Protein AF-A0A517LUB0-F1 (afdb_monomer_lite)

Radius of gyration: 29.89 Å; chains: 1; bounding box: 72×36×111 Å

Secondary structure (DSSP, 8-state):
---------HHHHHHHHHHHHHHHHHHHHHHHHHHHHHHHHHHHHHHHHHHHHHHHHHHHHHHHHHHHHHHHHHHTT-S-HHHHHHHHHHHHHHHHHHHHHHHHHHHS-HHHHHHHHHHHHHHHHHHHHHHHHHHHS---HHHHHHHHHHHHHHHHHSPPPPHHHHHHHHHH-GGGGGTTT--HHHHHHHHHHHHHHHHHHHHHHHHHHHHHHHHHHHH--

InterPro domains:
  IPR041115 SMODS and SLOG-associating 2TM effector domain 5 [NF033631] (31-207)
  IPR041115 SMODS and SLOG-associating 2TM effector domain 5 [PF18160] (25-207)

Sequence (221 aa):
MEDKQPKGNTNVTEAVVSASDDSVEEKYRRLYEKMDKTARSRFIASRRFELQETLSLYTVVLMSCAVIGLTLLDGLEMLAPEAAKASAFLQVFAAIGVLVYSVILSKSDFALHAYRHHECGIAINHLRNSVFKHMVDMPKADKFNNLSDSYNTILERFENHLNLDFEIMLVRSKHYHKFYDVGFCFKSWVCVKAFLVYWHYLFFMLLSVAGLAWIGLAFDG

pLDDT: mean 82.64, std 13.59, range [35.78, 95.81]

Foldseek 3Di:
DDDDDDDDDPVVVVVVVVVVLVVLLVLLVVLLVVLVLLLQLLLLLLVLLVVVLVLLVVLLVLLVVLLVVLVVCLVVVLADPVVSVVSVVVSVVSVVVSVVSVVVSVPPPSVVLSVLSNVLSVQSVVLSVVSVVCSPVGPDPVVSVVSVVSNVVSVVVGDDGDVLSSLVSCVPDPVNCVVDVCDPVSVVVSVVVSCVVCVVSVVSNVVSVVSVVVVVVSNVD

Organism: NCBI:txid1930277

Structure (mmCIF, N/CA/C/O backbone):
data_AF-A0A517LUB0-F1
#
_entry.id   AF-A0A517LUB0-F1
#
loop_
_atom_site.group_PDB
_atom_site.id
_atom_site.type_symbol
_atom_site.label_atom_id
_atom_site.label_alt_id
_atom_site.label_comp_id
_atom_site.label_asym_id
_atom_site.label_entity_id
_atom_site.label_seq_id
_atom_site.pdbx_PDB_ins_code
_atom_site.Cartn_x
_atom_site.Cartn_y
_atom_site.Cartn_z
_atom_site.occupancy
_atom_site.B_iso_or_equiv
_atom_site.auth_seq_id
_atom_site.auth_comp_id
_atom_site.auth_asym_id
_atom_site.auth_atom_id
_atom_site.pdbx_PDB_model_num
ATOM 1 N N . MET A 1 1 ? 42.809 7.637 -73.236 1.00 40.66 1 MET A N 1
ATOM 2 C CA . MET A 1 1 ? 42.141 6.629 -72.391 1.00 40.66 1 MET A CA 1
ATOM 3 C C . MET A 1 1 ? 42.679 6.815 -70.989 1.00 40.66 1 MET A C 1
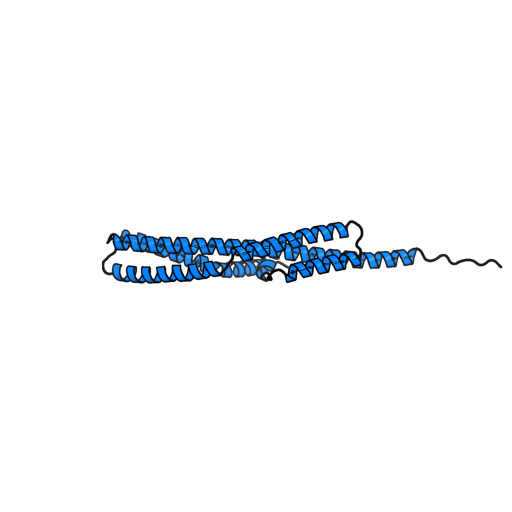ATOM 5 O O . MET A 1 1 ? 43.762 6.333 -70.704 1.00 40.66 1 MET A O 1
ATOM 9 N N . GLU A 1 2 ? 41.990 7.596 -70.166 1.00 36.75 2 GLU A N 1
ATOM 10 C CA . GLU A 1 2 ? 42.315 7.725 -68.746 1.00 36.75 2 GLU A CA 1
ATOM 11 C C . GLU A 1 2 ? 40.982 7.906 -68.018 1.00 36.75 2 GLU A C 1
ATOM 13 O O . GLU A 1 2 ? 40.309 8.927 -68.152 1.00 36.75 2 GLU A O 1
ATOM 18 N N . ASP A 1 3 ? 40.545 6.816 -67.396 1.00 35.78 3 ASP A N 1
ATOM 19 C CA . ASP A 1 3 ? 39.269 6.666 -66.710 1.00 35.78 3 ASP A CA 1
ATOM 20 C C . ASP A 1 3 ? 39.413 7.200 -65.277 1.00 35.78 3 ASP A C 1
ATOM 22 O O . ASP A 1 3 ? 40.216 6.694 -64.487 1.00 35.78 3 ASP A O 1
ATOM 26 N N . LYS A 1 4 ? 38.686 8.273 -64.945 1.00 41.03 4 LYS A N 1
ATOM 27 C CA . LYS A 1 4 ? 38.646 8.843 -63.592 1.00 41.03 4 LYS A CA 1
ATOM 28 C C . LYS A 1 4 ? 37.519 8.179 -62.804 1.00 41.03 4 LYS A C 1
ATOM 30 O O . LYS A 1 4 ? 36.354 8.533 -62.951 1.00 41.03 4 LYS A O 1
ATOM 35 N N . GLN A 1 5 ? 37.905 7.272 -61.910 1.00 37.25 5 GLN A N 1
ATOM 36 C CA . GLN A 1 5 ? 37.051 6.690 -60.872 1.00 37.25 5 GLN A CA 1
ATOM 37 C C . GLN A 1 5 ? 36.351 7.771 -60.014 1.00 37.25 5 GLN A C 1
ATOM 39 O O . GLN A 1 5 ? 37.007 8.728 -59.581 1.00 37.25 5 GLN A O 1
ATOM 44 N N . PRO A 1 6 ? 35.048 7.625 -59.702 1.00 38.44 6 PRO A N 1
ATOM 45 C CA . PRO A 1 6 ? 34.324 8.577 -58.870 1.00 38.44 6 PRO A CA 1
ATOM 46 C C . PRO A 1 6 ? 34.596 8.346 -57.374 1.00 38.44 6 PRO A C 1
ATOM 48 O O . PRO A 1 6 ? 34.354 7.274 -56.823 1.00 38.44 6 PRO A O 1
ATOM 51 N N . LYS A 1 7 ? 35.062 9.401 -56.695 1.00 47.81 7 LYS A N 1
ATOM 52 C CA . LYS A 1 7 ? 35.080 9.509 -55.231 1.00 47.81 7 LYS A CA 1
ATOM 53 C C . LYS A 1 7 ? 33.647 9.674 -54.722 1.00 47.81 7 LYS A C 1
ATOM 55 O O . LYS A 1 7 ? 33.052 10.727 -54.931 1.00 47.81 7 LYS A O 1
ATOM 60 N N . GLY A 1 8 ? 33.122 8.691 -54.000 1.00 51.47 8 GLY A N 1
ATOM 61 C CA . GLY A 1 8 ? 31.891 8.882 -53.236 1.00 51.47 8 GLY A CA 1
ATOM 62 C C . GLY A 1 8 ? 31.328 7.591 -52.669 1.00 51.47 8 GLY A C 1
ATOM 63 O O . GLY A 1 8 ? 30.587 6.914 -53.366 1.00 51.47 8 GLY A O 1
ATOM 64 N N . ASN A 1 9 ? 31.645 7.270 -51.406 1.00 50.00 9 ASN A N 1
ATOM 65 C CA . ASN A 1 9 ? 30.755 6.420 -50.598 1.00 50.00 9 ASN A CA 1
ATOM 66 C C . ASN A 1 9 ? 30.952 6.476 -49.066 1.00 50.00 9 ASN A C 1
ATOM 68 O O . ASN A 1 9 ? 30.206 5.837 -48.329 1.00 50.00 9 ASN A O 1
ATOM 72 N N . THR A 1 10 ? 31.923 7.225 -48.537 1.00 50.28 10 THR A N 1
ATOM 73 C CA . THR A 1 10 ? 32.187 7.211 -47.085 1.00 50.28 10 THR A CA 1
ATOM 74 C C . THR A 1 10 ? 31.113 7.963 -46.283 1.00 50.28 10 THR A C 1
ATOM 76 O O . THR A 1 10 ? 30.610 7.445 -45.295 1.00 50.28 10 THR A O 1
ATOM 79 N N . ASN A 1 11 ? 30.642 9.115 -46.778 1.00 49.97 11 ASN A N 1
ATOM 80 C CA . ASN A 1 11 ? 29.709 9.981 -46.035 1.00 49.97 11 ASN A CA 1
ATOM 81 C C . ASN A 1 11 ? 28.255 9.469 -45.989 1.00 49.97 11 ASN A C 1
ATOM 83 O O . ASN A 1 11 ? 27.514 9.804 -45.072 1.00 49.97 11 ASN A O 1
ATOM 87 N N . VAL A 1 12 ? 27.822 8.673 -46.973 1.00 51.94 12 VAL A N 1
ATOM 88 C CA . VAL A 1 12 ? 26.450 8.123 -47.010 1.00 51.94 12 VAL A CA 1
ATOM 89 C C . VAL A 1 12 ? 26.341 6.895 -46.107 1.00 51.94 12 VAL A C 1
ATOM 91 O O . VAL A 1 12 ? 25.333 6.709 -45.432 1.00 51.94 12 VAL A O 1
ATOM 94 N N . THR A 1 13 ? 27.406 6.095 -46.034 1.00 51.56 13 THR A N 1
ATOM 95 C CA . THR A 1 13 ? 27.459 4.908 -45.176 1.00 51.56 13 THR A CA 1
ATOM 96 C C . THR A 1 13 ? 27.491 5.298 -43.694 1.00 51.56 13 THR A C 1
ATOM 98 O O . THR A 1 13 ? 26.758 4.713 -42.904 1.00 51.56 13 THR A O 1
ATOM 101 N N . GLU A 1 14 ? 28.238 6.339 -43.312 1.00 48.28 14 GLU A N 1
ATOM 102 C CA . GLU A 1 14 ? 28.265 6.841 -41.926 1.00 48.28 14 GLU A CA 1
ATOM 103 C C . GLU A 1 14 ? 26.929 7.459 -41.479 1.00 48.28 14 GLU A C 1
ATOM 105 O O . GLU A 1 14 ? 26.487 7.210 -40.360 1.00 48.28 14 GLU A O 1
ATOM 110 N N . ALA A 1 15 ? 26.234 8.190 -42.359 1.00 51.12 15 ALA A N 1
ATOM 111 C CA . ALA A 1 15 ? 24.935 8.793 -42.044 1.00 51.12 15 ALA A CA 1
ATOM 112 C C . ALA A 1 15 ? 23.795 7.760 -41.919 1.00 51.12 15 ALA A C 1
ATOM 114 O O . ALA A 1 15 ? 22.886 7.928 -41.107 1.00 51.12 15 ALA A O 1
ATOM 115 N N . VAL A 1 16 ? 23.832 6.675 -42.702 1.00 51.50 16 VAL A N 1
ATOM 116 C CA . VAL A 1 16 ? 22.851 5.578 -42.601 1.00 51.50 16 VAL A CA 1
ATOM 117 C C . VAL A 1 16 ? 23.130 4.700 -41.377 1.00 51.50 16 VAL A C 1
ATOM 119 O O . VAL A 1 16 ? 22.189 4.255 -40.719 1.00 51.50 16 VAL A O 1
ATOM 122 N N . VAL A 1 17 ? 24.406 4.492 -41.032 1.00 51.97 17 VAL A N 1
ATOM 123 C CA . VAL A 1 17 ? 24.797 3.777 -39.811 1.00 51.97 17 VAL A CA 1
ATOM 124 C C . VAL A 1 17 ? 24.382 4.571 -38.569 1.00 51.97 17 VAL A C 1
ATOM 126 O O . VAL A 1 17 ? 23.703 3.991 -37.724 1.00 51.97 17 VAL A O 1
ATOM 129 N N . SER A 1 18 ? 24.647 5.884 -38.497 1.00 52.12 18 SER A N 1
ATOM 130 C CA . SER A 1 18 ? 24.243 6.708 -37.342 1.00 52.12 18 SER A CA 1
ATOM 131 C C . SER A 1 18 ? 22.719 6.780 -37.176 1.00 52.12 18 SER A C 1
ATOM 133 O O . SER A 1 18 ? 22.220 6.604 -36.072 1.00 52.12 18 SER A O 1
ATOM 135 N N . ALA A 1 19 ? 21.955 6.923 -38.268 1.00 53.44 19 ALA A N 1
ATOM 136 C CA . ALA A 1 19 ? 20.490 6.957 -38.207 1.00 53.44 19 ALA A CA 1
ATOM 137 C C . ALA A 1 19 ? 19.862 5.613 -37.778 1.00 53.44 19 ALA A C 1
ATOM 139 O O . ALA A 1 19 ? 18.770 5.582 -37.199 1.00 53.44 19 ALA A O 1
ATOM 140 N N . SER A 1 20 ? 20.531 4.490 -38.066 1.00 54.34 20 SER A N 1
ATOM 141 C CA . SER A 1 20 ? 20.105 3.165 -37.600 1.00 54.34 20 SER A CA 1
ATOM 142 C C . SER A 1 20 ? 20.460 2.922 -36.129 1.00 54.34 20 SER A C 1
ATOM 144 O O . SER A 1 20 ? 19.639 2.355 -35.406 1.00 54.34 20 SER A O 1
ATOM 146 N N . ASP A 1 21 ? 21.617 3.413 -35.673 1.00 55.62 21 ASP A N 1
ATOM 147 C CA . ASP A 1 21 ? 22.080 3.298 -34.284 1.00 55.62 21 ASP A CA 1
ATOM 148 C C . ASP A 1 21 ? 21.233 4.174 -33.344 1.00 55.62 21 ASP A C 1
ATOM 150 O O . ASP A 1 21 ? 20.749 3.685 -32.321 1.00 55.62 21 ASP A O 1
ATOM 154 N N . ASP A 1 22 ? 20.893 5.400 -33.767 1.00 62.03 22 ASP A N 1
ATOM 155 C CA . ASP A 1 22 ? 19.995 6.321 -33.047 1.00 62.03 22 ASP A CA 1
ATOM 156 C C . ASP A 1 22 ? 18.599 5.706 -32.802 1.00 62.03 22 ASP A C 1
ATOM 158 O O . ASP A 1 22 ? 17.957 5.930 -31.770 1.00 62.03 22 ASP A O 1
ATOM 162 N N . SER A 1 23 ? 18.114 4.886 -33.742 1.00 79.94 23 SER A N 1
ATOM 163 C CA . SER A 1 23 ? 16.826 4.185 -33.636 1.00 79.94 23 SER A CA 1
ATOM 164 C C . SER A 1 23 ? 16.876 3.016 -32.651 1.00 79.94 23 SER A C 1
ATOM 166 O O . SER A 1 23 ? 15.907 2.764 -31.924 1.00 79.94 23 SER A O 1
ATOM 168 N N . VAL A 1 24 ? 17.990 2.281 -32.610 1.00 81.44 24 VAL A N 1
ATOM 169 C CA . VAL A 1 24 ? 18.158 1.155 -31.683 1.00 81.44 24 VAL A CA 1
ATOM 170 C C . VAL A 1 24 ? 18.411 1.676 -30.270 1.00 81.44 24 VAL A C 1
ATOM 172 O O . VAL A 1 24 ? 17.756 1.211 -29.336 1.00 81.44 24 VAL A O 1
ATOM 175 N N . GLU A 1 25 ? 19.264 2.683 -30.100 1.00 84.44 25 GLU A N 1
ATOM 176 C CA . GLU A 1 25 ? 19.508 3.320 -28.804 1.00 84.44 25 GLU A CA 1
ATOM 177 C C . GLU A 1 25 ? 18.216 3.902 -28.205 1.00 84.44 25 GLU A C 1
ATOM 179 O O . GLU A 1 25 ? 17.911 3.666 -27.033 1.00 84.44 25 GLU A O 1
ATOM 184 N N . GLU A 1 26 ? 17.381 4.563 -29.015 1.00 87.50 26 GLU A N 1
ATOM 185 C CA . GLU A 1 26 ? 16.076 5.064 -28.568 1.00 87.50 26 GLU A CA 1
ATOM 186 C C . GLU A 1 26 ? 15.139 3.937 -28.102 1.00 87.50 26 GLU A C 1
ATOM 188 O O . GLU A 1 26 ? 14.418 4.081 -27.106 1.00 87.50 26 GLU A O 1
ATOM 193 N N . LYS A 1 27 ? 15.154 2.778 -28.772 1.00 88.19 27 LYS A N 1
ATOM 194 C CA . LYS A 1 27 ? 14.386 1.602 -28.326 1.00 88.19 27 LYS A CA 1
ATOM 195 C C . LYS A 1 27 ? 14.878 1.102 -26.968 1.00 88.19 27 LYS A C 1
ATOM 197 O O . LYS A 1 27 ? 14.049 0.845 -26.089 1.00 88.19 27 LYS A O 1
ATOM 202 N N . TYR A 1 28 ? 16.194 1.012 -26.771 1.00 89.44 28 TYR A N 1
ATOM 203 C CA . TYR A 1 28 ? 16.799 0.649 -25.485 1.00 89.44 28 TYR A CA 1
ATOM 204 C C . TYR A 1 28 ? 16.437 1.647 -24.383 1.00 89.44 28 TYR A C 1
ATOM 206 O O . TYR A 1 28 ? 16.014 1.228 -23.304 1.00 89.44 28 TYR A O 1
ATOM 214 N N . ARG A 1 29 ? 16.514 2.953 -24.664 1.00 89.88 29 ARG A N 1
ATOM 215 C CA . ARG A 1 29 ? 16.128 4.019 -23.729 1.00 89.88 29 ARG A CA 1
ATOM 216 C C . ARG A 1 29 ? 14.666 3.894 -23.306 1.00 89.88 29 ARG A C 1
ATOM 218 O O . ARG A 1 29 ? 14.373 3.865 -22.112 1.00 89.88 29 ARG A O 1
ATOM 225 N N . ARG A 1 30 ? 13.746 3.723 -24.262 1.00 90.19 30 ARG A N 1
ATOM 226 C CA . ARG A 1 30 ? 12.315 3.519 -23.967 1.00 90.19 30 ARG A CA 1
ATOM 227 C C . ARG A 1 30 ? 12.062 2.263 -23.141 1.00 90.19 30 ARG A C 1
ATOM 229 O O . ARG A 1 30 ? 11.218 2.290 -22.246 1.00 90.19 30 ARG A O 1
ATOM 236 N N . LEU A 1 31 ? 12.750 1.163 -23.444 1.00 91.25 31 LEU A N 1
ATOM 237 C CA . LEU A 1 31 ? 12.629 -0.075 -22.675 1.00 91.25 31 LEU A CA 1
ATOM 238 C C . LEU A 1 31 ? 13.137 0.131 -21.243 1.00 91.25 31 LEU A C 1
ATOM 240 O O . LEU A 1 31 ? 12.420 -0.179 -20.295 1.00 91.25 31 LEU A O 1
ATOM 244 N N . TYR A 1 32 ? 14.314 0.734 -21.085 1.00 92.81 32 TYR A N 1
ATOM 245 C CA . TYR A 1 32 ? 14.891 1.061 -19.784 1.00 92.81 32 TYR A CA 1
ATOM 246 C C . TYR A 1 32 ? 13.958 1.945 -18.942 1.00 92.81 32 TYR A C 1
ATOM 248 O O . TYR A 1 32 ? 13.702 1.635 -17.777 1.00 92.81 32 TYR A O 1
ATOM 256 N N . GLU A 1 33 ? 13.390 3.003 -19.527 1.00 91.31 33 GLU A N 1
ATOM 257 C CA . GLU A 1 33 ? 12.437 3.881 -18.840 1.00 91.31 33 GLU A CA 1
ATOM 258 C C . GLU A 1 33 ? 11.155 3.151 -18.434 1.00 91.31 33 GLU A C 1
ATOM 260 O O . GLU A 1 33 ? 10.679 3.317 -17.309 1.00 91.31 33 GLU A O 1
ATOM 265 N N . LYS A 1 34 ? 10.587 2.323 -19.321 1.00 91.25 34 LYS A N 1
ATOM 266 C CA . LYS A 1 34 ? 9.411 1.501 -18.992 1.00 91.25 34 LYS A CA 1
ATOM 267 C C . LYS A 1 34 ? 9.708 0.580 -17.812 1.00 91.25 34 LYS A C 1
ATOM 269 O O . LYS A 1 34 ? 8.912 0.511 -16.881 1.00 91.25 34 LYS A O 1
ATOM 274 N N . MET A 1 35 ? 10.862 -0.080 -17.826 1.00 93.62 35 MET A N 1
ATOM 275 C CA . MET A 1 35 ? 11.279 -0.987 -16.760 1.00 93.62 35 MET A CA 1
ATOM 276 C C . MET A 1 35 ? 11.513 -0.262 -15.433 1.00 93.62 35 MET A C 1
ATOM 278 O O . MET A 1 35 ? 11.058 -0.750 -14.401 1.00 93.62 35 MET A O 1
ATOM 282 N N . ASP A 1 36 ? 12.159 0.909 -15.438 1.00 92.88 36 ASP A N 1
ATOM 283 C CA . ASP A 1 36 ? 12.340 1.724 -14.227 1.00 92.88 36 ASP A CA 1
ATOM 284 C C . ASP A 1 36 ? 10.985 2.161 -13.645 1.00 92.88 36 ASP A C 1
ATOM 286 O O . ASP A 1 36 ? 10.744 1.996 -12.444 1.00 92.88 36 ASP A O 1
ATOM 290 N N . LYS A 1 37 ? 10.060 2.634 -14.494 1.00 91.81 37 LY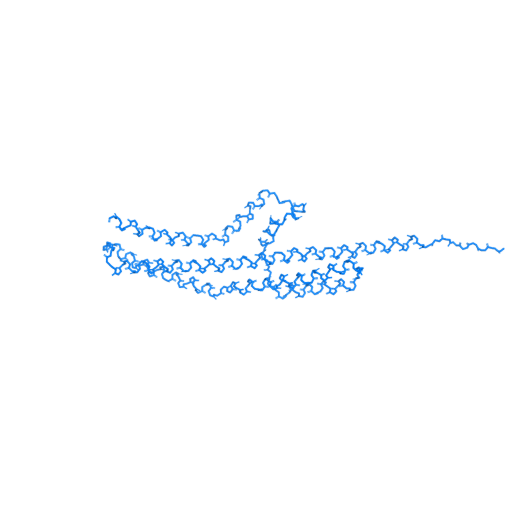S A N 1
ATOM 291 C CA . LYS A 1 37 ? 8.711 3.032 -14.062 1.00 91.81 37 LYS A CA 1
ATOM 292 C C . LYS A 1 37 ? 7.935 1.856 -13.465 1.00 91.81 37 LYS A C 1
ATOM 294 O O . LYS A 1 37 ? 7.353 1.991 -12.383 1.00 91.81 37 LYS A O 1
ATOM 299 N N . THR A 1 38 ? 7.944 0.704 -14.131 1.00 93.00 38 THR A N 1
ATOM 300 C CA . THR A 1 38 ? 7.245 -0.492 -13.648 1.00 93.00 38 THR A CA 1
ATOM 301 C C . THR A 1 38 ? 7.864 -1.000 -12.349 1.00 93.00 38 THR A C 1
ATOM 303 O O . THR A 1 38 ? 7.135 -1.195 -11.379 1.00 93.00 38 THR A O 1
ATOM 306 N N . ALA A 1 39 ? 9.193 -1.137 -12.268 1.00 93.94 39 ALA A N 1
ATOM 307 C CA . ALA A 1 39 ? 9.871 -1.613 -11.060 1.00 93.94 39 ALA A CA 1
ATOM 308 C C . ALA A 1 39 ? 9.545 -0.736 -9.841 1.00 93.94 39 ALA A C 1
ATOM 310 O O . ALA A 1 39 ? 9.140 -1.244 -8.795 1.00 93.94 39 ALA A O 1
ATOM 311 N N . ARG A 1 40 ? 9.631 0.594 -9.983 1.00 93.69 40 ARG A N 1
ATOM 312 C CA . ARG A 1 40 ? 9.281 1.532 -8.901 1.00 93.69 40 ARG A CA 1
ATOM 313 C C . ARG A 1 40 ? 7.823 1.413 -8.469 1.00 93.69 40 ARG A C 1
ATOM 315 O O . ARG A 1 40 ? 7.545 1.431 -7.271 1.00 93.69 40 ARG A O 1
ATOM 322 N N . SER A 1 41 ? 6.905 1.281 -9.424 1.00 93.75 41 SER A N 1
ATOM 323 C CA . SER A 1 41 ? 5.471 1.138 -9.135 1.00 93.75 41 SER A CA 1
ATOM 324 C C . SER A 1 41 ? 5.182 -0.169 -8.389 1.00 93.75 41 SER A C 1
ATOM 326 O O . SER A 1 41 ? 4.409 -0.178 -7.434 1.00 93.75 41 SER A O 1
ATOM 328 N N . ARG A 1 42 ? 5.879 -1.257 -8.738 1.00 93.44 42 ARG A N 1
ATOM 329 C CA . ARG A 1 42 ? 5.787 -2.555 -8.050 1.00 93.44 42 ARG A CA 1
ATOM 330 C C . ARG A 1 42 ? 6.317 -2.508 -6.616 1.00 93.44 42 ARG A C 1
ATOM 332 O O . ARG A 1 42 ? 5.667 -3.035 -5.719 1.00 93.44 42 ARG A O 1
ATOM 339 N N . PHE A 1 43 ? 7.422 -1.805 -6.360 1.00 94.88 43 PHE A N 1
ATOM 340 C CA . PHE A 1 43 ? 7.893 -1.594 -4.984 1.00 94.88 43 PHE A CA 1
ATOM 341 C C . PHE A 1 43 ? 6.910 -0.771 -4.142 1.00 94.88 43 PHE A C 1
ATOM 343 O O . PHE A 1 43 ? 6.764 -1.012 -2.945 1.00 94.88 43 PHE A O 1
ATOM 350 N N . ILE A 1 44 ? 6.212 0.194 -4.747 1.00 93.38 44 ILE A N 1
ATOM 351 C CA . ILE A 1 44 ? 5.160 0.949 -4.055 1.00 93.38 44 ILE A CA 1
ATOM 352 C C . ILE A 1 44 ? 3.964 0.048 -3.739 1.00 93.38 44 ILE A C 1
ATOM 354 O O . ILE A 1 44 ? 3.467 0.108 -2.615 1.00 93.38 44 ILE A O 1
ATOM 358 N N . ALA A 1 45 ? 3.562 -0.817 -4.674 1.00 93.44 45 ALA A N 1
ATOM 359 C CA . ALA A 1 45 ? 2.516 -1.809 -4.443 1.00 93.44 45 ALA A CA 1
ATOM 360 C C . ALA A 1 45 ? 2.874 -2.770 -3.292 1.00 93.44 45 ALA A C 1
ATOM 362 O O . ALA A 1 45 ? 2.041 -2.982 -2.415 1.00 93.44 45 ALA A O 1
ATOM 363 N N . SER A 1 46 ? 4.120 -3.272 -3.234 1.00 94.94 46 SER A N 1
ATOM 364 C CA . SER A 1 46 ? 4.617 -4.106 -2.118 1.00 94.94 46 SER A CA 1
ATOM 365 C C . SER A 1 46 ? 4.407 -3.422 -0.771 1.00 94.94 46 SER A C 1
ATOM 367 O O . SER A 1 46 ? 3.724 -3.945 0.104 1.00 94.94 46 SER A O 1
ATOM 369 N N . ARG A 1 47 ? 4.899 -2.183 -0.647 1.00 93.50 47 ARG A N 1
ATOM 370 C CA . ARG A 1 47 ? 4.780 -1.394 0.588 1.00 93.50 47 ARG A CA 1
ATOM 371 C C . ARG A 1 47 ? 3.329 -1.089 0.955 1.00 93.50 47 ARG A C 1
ATOM 373 O O . ARG A 1 47 ? 3.016 -0.962 2.135 1.00 93.50 47 ARG A O 1
ATOM 380 N N . ARG A 1 48 ? 2.441 -0.928 -0.035 1.00 93.00 48 ARG A N 1
ATOM 381 C CA . ARG A 1 48 ? 1.001 -0.752 0.205 1.00 93.00 48 ARG A CA 1
ATOM 382 C C . ARG A 1 48 ? 0.398 -2.013 0.819 1.00 93.00 48 ARG A C 1
ATOM 384 O O . ARG A 1 48 ? -0.339 -1.886 1.789 1.00 93.00 48 ARG A O 1
ATOM 391 N N . PHE A 1 49 ? 0.702 -3.193 0.282 1.00 91.75 49 PHE A N 1
ATOM 392 C CA . PHE A 1 49 ? 0.190 -4.453 0.823 1.00 91.75 49 PHE A CA 1
ATOM 393 C C . PHE A 1 49 ? 0.747 -4.761 2.221 1.00 91.75 49 PHE A C 1
ATOM 395 O O . PHE A 1 49 ? -0.039 -5.096 3.100 1.00 91.75 49 PHE A O 1
ATOM 402 N N . GLU A 1 50 ? 2.039 -4.523 2.471 1.00 92.50 50 GLU A N 1
ATOM 403 C CA . GLU A 1 50 ? 2.640 -4.628 3.819 1.00 92.50 50 GLU A CA 1
ATOM 404 C C . GLU A 1 50 ? 1.934 -3.712 4.834 1.00 92.50 50 GLU A C 1
ATOM 406 O O . GLU A 1 50 ? 1.645 -4.098 5.970 1.00 92.50 50 GLU A O 1
ATOM 411 N N . LEU A 1 51 ? 1.623 -2.477 4.421 1.00 91.25 51 LEU A N 1
ATOM 412 C CA . LEU A 1 51 ? 0.912 -1.530 5.274 1.00 91.25 51 LEU A CA 1
ATOM 413 C C . LEU A 1 51 ? -0.540 -1.963 5.509 1.00 91.25 51 LEU A C 1
ATOM 415 O O . LEU A 1 51 ? -1.029 -1.846 6.629 1.00 91.25 51 LEU A O 1
ATOM 419 N N . GLN A 1 52 ? -1.228 -2.465 4.480 1.00 90.88 52 GLN A N 1
ATOM 420 C CA . GLN A 1 52 ? -2.586 -2.999 4.613 1.00 90.88 52 GLN A CA 1
ATOM 421 C C . GLN A 1 52 ? -2.623 -4.189 5.573 1.00 90.88 52 GLN A C 1
ATOM 423 O O . GLN A 1 52 ? -3.500 -4.231 6.432 1.00 90.88 52 GLN A O 1
ATOM 428 N N . GLU A 1 53 ? -1.654 -5.098 5.490 1.00 90.75 53 GLU A N 1
ATOM 429 C CA . GLU A 1 53 ? -1.506 -6.217 6.422 1.00 90.75 53 GLU A CA 1
ATOM 430 C C . GLU A 1 53 ? -1.331 -5.726 7.863 1.00 90.75 53 GLU A C 1
ATOM 432 O O . GLU A 1 53 ? -2.117 -6.070 8.747 1.00 90.75 53 GLU A O 1
ATOM 437 N N . THR A 1 54 ? -0.352 -4.844 8.076 1.00 90.69 54 THR A N 1
ATOM 438 C CA . THR A 1 54 ? -0.021 -4.299 9.398 1.00 90.69 54 THR A CA 1
ATOM 439 C C . THR A 1 54 ? -1.212 -3.557 10.019 1.00 90.69 54 THR A C 1
ATOM 441 O O . THR A 1 54 ? -1.553 -3.782 11.180 1.00 90.69 54 THR A O 1
ATOM 444 N N . LEU A 1 55 ? -1.890 -2.693 9.252 1.00 89.81 55 LEU A N 1
ATOM 445 C CA . LEU A 1 55 ? -3.057 -1.939 9.731 1.00 89.81 55 LEU A CA 1
ATOM 446 C C . LEU A 1 55 ? -4.252 -2.846 10.031 1.00 89.81 55 LEU A C 1
ATOM 448 O O . LEU A 1 55 ? -4.954 -2.625 11.020 1.00 89.81 55 LEU A O 1
ATOM 452 N N . SER A 1 56 ? -4.477 -3.872 9.209 1.00 89.31 56 SER A N 1
ATOM 453 C CA . SER A 1 56 ? -5.539 -4.852 9.450 1.00 89.31 56 SER A CA 1
ATOM 454 C C . SER A 1 56 ? -5.291 -5.615 10.748 1.00 89.31 56 SER A C 1
ATOM 456 O O . SER A 1 56 ? -6.207 -5.757 11.559 1.00 89.31 56 SER A O 1
ATOM 458 N N . LEU A 1 57 ? -4.047 -6.048 10.979 1.00 90.25 57 LEU A N 1
ATOM 459 C CA . LEU A 1 57 ? -3.659 -6.744 12.202 1.00 90.25 57 LEU A CA 1
ATOM 460 C C . LEU A 1 57 ? -3.862 -5.856 13.434 1.00 90.25 57 LEU A C 1
ATOM 462 O O . LEU A 1 57 ? -4.508 -6.280 14.390 1.00 90.25 57 LEU A O 1
ATOM 466 N N . TYR A 1 58 ? -3.385 -4.608 13.398 1.00 90.56 58 TYR A 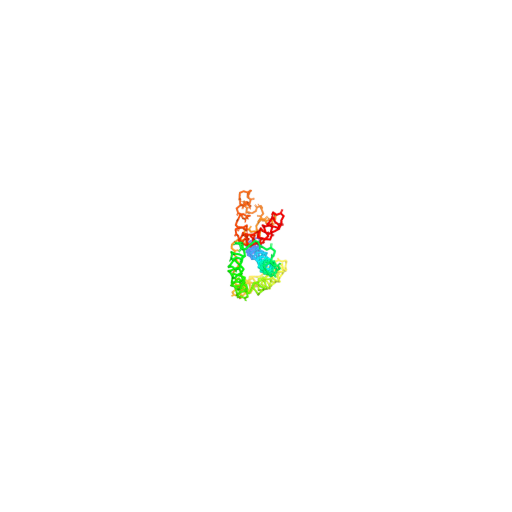N 1
ATOM 467 C CA . TYR A 1 58 ? -3.604 -3.671 14.503 1.00 90.56 58 TYR A CA 1
ATOM 468 C C . TYR A 1 58 ? -5.087 -3.408 14.765 1.00 90.56 58 TYR A C 1
ATOM 470 O O . TYR A 1 58 ? -5.495 -3.344 15.923 1.00 90.56 58 TYR A O 1
ATOM 478 N N . THR A 1 59 ? -5.904 -3.316 13.714 1.00 89.62 59 THR A N 1
ATOM 479 C CA . THR A 1 59 ? -7.356 -3.142 13.851 1.00 89.62 59 THR A CA 1
ATOM 480 C C . THR A 1 59 ? -7.983 -4.322 14.597 1.00 89.62 59 THR A C 1
ATOM 482 O O . THR A 1 59 ? -8.736 -4.109 15.546 1.00 89.62 59 THR A O 1
ATOM 485 N N . VAL A 1 60 ? -7.638 -5.563 14.231 1.00 90.38 60 VAL A N 1
ATOM 486 C CA . VAL A 1 60 ? -8.128 -6.773 14.923 1.00 90.38 60 VAL A CA 1
ATOM 487 C C . VAL A 1 60 ? -7.683 -6.803 16.377 1.00 90.38 60 VAL A C 1
ATOM 489 O O . VAL A 1 60 ? -8.498 -7.081 17.257 1.00 90.38 60 VAL A O 1
ATOM 492 N N . VAL A 1 61 ? -6.409 -6.506 16.640 1.00 91.44 61 VAL A N 1
ATOM 493 C CA . VAL A 1 61 ? -5.851 -6.509 17.997 1.00 91.44 61 VAL A CA 1
ATOM 494 C C . VAL A 1 61 ? -6.567 -5.482 18.872 1.00 91.44 61 VAL A C 1
ATOM 496 O O . VAL A 1 61 ? -7.041 -5.836 19.948 1.00 91.44 61 VAL A O 1
ATOM 499 N N . LEU A 1 62 ? -6.721 -4.239 18.406 1.00 89.31 62 LEU A N 1
ATOM 500 C CA . LEU A 1 62 ? -7.398 -3.185 19.168 1.00 89.31 62 LEU A CA 1
ATOM 501 C C . LEU A 1 62 ? -8.877 -3.493 19.405 1.00 89.31 62 LEU A C 1
ATOM 503 O O . LEU A 1 62 ? -9.357 -3.337 20.526 1.00 89.31 62 LEU A O 1
ATOM 507 N N . MET A 1 63 ? -9.587 -3.983 18.386 1.00 88.88 63 MET A N 1
ATOM 508 C CA . MET A 1 63 ? -10.980 -4.408 18.541 1.00 88.88 63 MET A CA 1
ATOM 509 C C . MET A 1 63 ? -11.109 -5.562 19.542 1.00 88.88 63 MET A C 1
ATOM 511 O O . MET A 1 63 ? -12.008 -5.547 20.379 1.00 88.88 63 MET A O 1
ATOM 515 N N . SER A 1 64 ? -10.190 -6.531 19.511 1.00 91.19 64 SER A N 1
ATOM 516 C CA . SER A 1 64 ? -10.168 -7.643 20.470 1.00 91.19 64 SER A CA 1
ATOM 517 C C . SER A 1 64 ? -9.915 -7.147 21.892 1.00 91.19 64 SER A C 1
ATOM 519 O O . SER A 1 64 ? -10.635 -7.532 22.810 1.00 91.19 64 SER A O 1
ATOM 521 N N . CYS A 1 65 ? -8.951 -6.241 22.077 1.00 89.69 65 CYS A N 1
ATOM 522 C CA . CYS A 1 65 ? -8.696 -5.601 23.367 1.00 89.69 65 CYS A CA 1
ATOM 523 C C . CYS A 1 65 ? -9.924 -4.833 23.877 1.00 89.69 65 CYS A C 1
ATOM 525 O O . CYS A 1 65 ? -10.236 -4.923 25.061 1.00 89.69 65 CYS A O 1
ATOM 527 N N . ALA A 1 66 ? -10.641 -4.121 23.001 1.00 87.00 66 ALA A N 1
ATOM 528 C CA . ALA A 1 66 ? -11.858 -3.401 23.370 1.00 87.00 66 ALA A CA 1
ATOM 529 C C . ALA A 1 66 ? -12.973 -4.348 23.841 1.00 87.00 66 ALA A C 1
ATOM 531 O O . ALA A 1 66 ? -13.592 -4.100 24.876 1.00 87.00 66 ALA A O 1
ATOM 532 N N . VAL A 1 67 ? -13.190 -5.460 23.131 1.00 88.44 67 VAL A N 1
ATOM 533 C CA . VAL A 1 67 ? -14.169 -6.486 23.529 1.00 88.44 67 VAL A CA 1
ATOM 534 C C . VAL A 1 67 ? -13.777 -7.139 24.854 1.00 88.44 67 VAL A C 1
ATOM 536 O O . VAL A 1 67 ? -14.620 -7.255 25.739 1.00 88.44 67 VAL A O 1
ATOM 539 N N . ILE A 1 68 ? -12.507 -7.515 25.033 1.00 89.31 68 ILE A N 1
ATOM 540 C CA . ILE A 1 68 ? -12.025 -8.109 26.289 1.00 89.31 68 ILE A CA 1
ATOM 541 C C . ILE A 1 68 ? -12.183 -7.117 27.450 1.00 89.31 68 ILE A C 1
ATOM 543 O O . ILE A 1 68 ? -12.698 -7.483 28.504 1.00 89.31 68 ILE A O 1
ATOM 547 N N . GLY A 1 69 ? -11.813 -5.849 27.252 1.00 84.75 69 GLY A N 1
ATOM 548 C CA . GLY A 1 69 ? -12.002 -4.798 28.253 1.00 84.75 69 GLY A CA 1
ATOM 549 C C . GLY A 1 69 ? -13.466 -4.657 28.676 1.00 84.75 69 GLY A C 1
ATOM 550 O O . GLY A 1 69 ? -13.755 -4.633 29.870 1.00 84.75 69 GLY A O 1
ATOM 551 N N . LEU A 1 70 ? -14.394 -4.662 27.712 1.00 82.19 70 LEU A N 1
ATOM 552 C CA . LEU A 1 70 ? -15.833 -4.662 27.987 1.00 82.19 70 LEU A CA 1
ATOM 553 C C . LEU A 1 70 ? -16.275 -5.887 28.800 1.00 82.19 70 LEU A C 1
ATOM 555 O O . LEU A 1 70 ? -16.986 -5.724 29.788 1.00 82.19 70 LEU A O 1
ATOM 559 N N . THR A 1 71 ? -15.837 -7.094 28.420 1.00 85.88 71 THR A N 1
ATOM 560 C CA . THR A 1 71 ? -16.206 -8.331 29.138 1.00 85.88 71 THR A CA 1
ATOM 561 C C . THR A 1 71 ? -15.709 -8.338 30.584 1.00 85.88 71 THR A C 1
ATOM 563 O O . THR A 1 71 ? -16.408 -8.816 31.475 1.00 85.88 71 THR A O 1
ATOM 566 N N . LEU A 1 72 ? -14.520 -7.781 30.840 1.00 85.56 72 LEU A N 1
ATOM 567 C CA . LEU A 1 72 ? -13.952 -7.708 32.186 1.00 85.56 72 LEU A CA 1
ATOM 568 C C . LEU A 1 72 ? -14.720 -6.732 33.077 1.00 85.56 72 LEU A C 1
ATOM 570 O O . LEU A 1 72 ? -14.955 -7.034 34.242 1.00 85.56 72 LEU A O 1
ATOM 574 N N . LEU A 1 73 ? -15.128 -5.584 32.541 1.00 80.19 73 LEU A N 1
ATOM 575 C CA . LEU A 1 73 ? -15.872 -4.582 33.308 1.00 80.19 73 LEU A CA 1
ATOM 576 C C . LEU A 1 73 ? -17.281 -5.039 33.665 1.00 80.19 73 LEU A C 1
ATOM 578 O O . LEU A 1 73 ? -17.735 -4.802 34.782 1.00 80.19 73 LEU A O 1
ATOM 582 N N . ASP A 1 74 ? -17.945 -5.723 32.734 1.00 81.44 74 ASP A N 1
ATOM 583 C CA . ASP A 1 74 ? -19.248 -6.336 32.984 1.00 81.44 74 ASP A CA 1
ATOM 584 C C . ASP A 1 74 ? -19.145 -7.407 34.083 1.00 81.44 74 ASP A C 1
ATOM 586 O O . ASP A 1 74 ? -19.934 -7.416 35.025 1.00 81.44 74 ASP A O 1
ATOM 590 N N . GLY A 1 75 ? -18.100 -8.244 34.037 1.00 81.50 75 GLY A N 1
ATOM 591 C CA . GLY A 1 75 ? -17.844 -9.274 35.049 1.00 81.50 75 GLY A CA 1
ATOM 592 C C . GLY A 1 75 ? -17.459 -8.750 36.439 1.00 81.50 75 GLY A C 1
ATOM 593 O O . GLY A 1 75 ? -17.582 -9.489 37.413 1.00 81.50 75 GLY A O 1
ATOM 594 N N . LEU A 1 76 ? -17.004 -7.499 36.551 1.00 84.69 76 LEU A N 1
ATOM 595 C CA . LEU A 1 76 ? -16.717 -6.842 37.833 1.00 84.69 76 LEU A CA 1
ATOM 596 C C . LEU A 1 76 ? -17.939 -6.114 38.420 1.00 84.69 76 LEU A C 1
ATOM 598 O O . LEU A 1 76 ? -17.796 -5.435 39.436 1.00 84.69 76 LEU A O 1
ATOM 602 N N . GLU A 1 77 ? -19.111 -6.222 37.782 1.00 79.31 77 GLU A N 1
ATOM 603 C CA . GLU A 1 77 ? -20.353 -5.532 38.171 1.00 79.31 77 GLU A CA 1
ATOM 604 C C . GLU A 1 77 ? -20.187 -4.003 38.297 1.00 79.31 77 GLU A C 1
ATOM 606 O O . GLU A 1 77 ? -20.927 -3.331 39.011 1.00 79.31 77 GLU A O 1
ATOM 611 N N . MET A 1 78 ? -19.213 -3.429 37.581 1.00 70.69 78 MET A N 1
ATOM 612 C CA . MET A 1 78 ? -18.925 -1.988 37.615 1.00 70.69 78 MET A CA 1
ATOM 613 C C . MET A 1 78 ? -19.888 -1.169 36.746 1.00 70.69 78 MET A C 1
ATOM 615 O O . MET A 1 78 ? -19.859 0.058 36.783 1.00 70.69 78 MET A O 1
ATOM 619 N N . LEU A 1 79 ? -20.721 -1.830 35.937 1.00 69.12 79 LEU A N 1
ATOM 620 C CA . LEU A 1 79 ? -21.711 -1.186 35.078 1.00 69.12 79 LEU A CA 1
ATOM 621 C C . LEU A 1 79 ? -23.071 -1.083 35.772 1.00 69.12 79 LEU A C 1
ATOM 623 O O . LEU A 1 79 ? -23.531 -2.017 36.426 1.00 69.12 79 LEU A O 1
ATOM 627 N N . ALA A 1 80 ? -23.772 0.026 35.530 1.00 74.88 80 ALA A N 1
ATOM 628 C CA . ALA A 1 80 ? -25.162 0.169 35.944 1.00 74.88 80 ALA A CA 1
ATOM 629 C C . ALA A 1 80 ? -26.037 -0.977 35.370 1.00 74.88 80 ALA A C 1
ATOM 631 O O . ALA A 1 80 ? -25.847 -1.368 34.213 1.00 74.88 80 ALA A O 1
ATOM 632 N N . PRO A 1 81 ? -27.050 -1.480 36.105 1.00 71.81 81 PRO A N 1
ATOM 633 C CA . PRO A 1 81 ? -27.839 -2.652 35.697 1.00 71.81 81 PRO A CA 1
ATOM 634 C C . PRO A 1 81 ? -28.542 -2.512 34.337 1.00 71.81 81 PRO A C 1
ATOM 636 O O . PRO A 1 81 ? -28.724 -3.492 33.613 1.00 71.81 81 PRO A O 1
ATOM 639 N N . GLU A 1 82 ? -28.946 -1.292 33.973 1.00 71.94 82 GLU A N 1
ATOM 640 C CA . GLU A 1 82 ? -29.544 -0.996 32.664 1.00 71.94 82 GLU A CA 1
ATOM 641 C C . GLU A 1 82 ? -28.501 -1.014 31.536 1.00 71.94 82 GLU A C 1
ATOM 643 O O . GLU A 1 82 ? -28.794 -1.475 30.430 1.00 71.94 82 GLU A O 1
ATOM 648 N N . ALA A 1 83 ? -27.267 -0.590 31.825 1.00 73.06 83 ALA A N 1
ATOM 649 C CA . ALA A 1 83 ? -26.153 -0.617 30.883 1.00 73.06 83 ALA A CA 1
ATOM 650 C C . ALA A 1 83 ? -25.612 -2.041 30.662 1.00 73.06 83 ALA A C 1
ATOM 652 O O . ALA A 1 83 ? -25.191 -2.347 29.549 1.00 73.06 83 ALA A O 1
ATOM 653 N N . ALA A 1 84 ? -25.696 -2.922 31.666 1.00 73.56 84 ALA A N 1
ATOM 654 C CA . ALA A 1 84 ? -25.203 -4.304 31.608 1.00 73.56 84 ALA A CA 1
ATOM 655 C C . ALA A 1 84 ? -25.876 -5.159 30.508 1.00 73.56 84 ALA A C 1
ATOM 657 O O . ALA A 1 84 ? -25.254 -5.978 29.835 1.00 73.56 84 ALA A O 1
ATOM 658 N N . LYS A 1 85 ? -27.175 -4.951 30.246 1.00 77.50 85 LYS A N 1
ATOM 659 C CA . LYS A 1 85 ? -27.859 -5.670 29.150 1.00 77.50 85 LYS A CA 1
ATOM 660 C C . LYS A 1 85 ? -27.403 -5.186 27.772 1.00 77.50 85 LYS A C 1
ATOM 662 O O . LYS A 1 85 ? -27.252 -5.989 26.850 1.00 77.50 85 LYS A O 1
ATOM 667 N N . ALA A 1 86 ? -27.203 -3.877 27.625 1.00 76.94 86 ALA A N 1
ATOM 668 C CA . ALA A 1 86 ? -26.749 -3.274 26.377 1.00 76.94 86 ALA A CA 1
ATOM 669 C C . ALA A 1 86 ? -25.270 -3.594 26.097 1.00 76.94 86 ALA A C 1
ATOM 671 O O . ALA A 1 86 ? -24.918 -3.884 24.951 1.00 76.94 86 ALA A O 1
ATOM 672 N N . SER A 1 87 ? -24.423 -3.604 27.133 1.00 77.75 87 SER A N 1
ATOM 673 C CA . SER A 1 87 ? -23.009 -3.980 27.043 1.00 77.75 87 SER A CA 1
ATOM 674 C C . SER A 1 87 ? -22.855 -5.437 26.610 1.00 77.75 87 SER A C 1
ATOM 676 O O . SER A 1 87 ? -22.110 -5.692 25.667 1.00 77.75 87 SER A O 1
ATOM 678 N N . ALA A 1 88 ? -23.600 -6.374 27.203 1.00 83.12 88 ALA A N 1
ATOM 679 C CA . ALA A 1 88 ? -23.540 -7.791 26.845 1.00 83.12 88 ALA A CA 1
ATOM 680 C C . ALA A 1 88 ? -23.925 -8.037 25.375 1.00 83.12 88 ALA A C 1
ATOM 682 O O . ALA A 1 88 ? -23.233 -8.757 24.651 1.00 83.12 88 ALA A O 1
ATOM 683 N N . PHE A 1 89 ? -24.990 -7.387 24.890 1.00 84.56 89 PHE A N 1
ATOM 684 C CA . PHE A 1 89 ? -25.367 -7.456 23.475 1.00 84.56 89 PHE A CA 1
ATOM 685 C C . PHE A 1 89 ? -24.271 -6.882 22.562 1.00 84.56 89 PHE A C 1
ATOM 687 O O . PHE A 1 89 ? -23.902 -7.509 21.563 1.00 84.56 89 PHE A O 1
ATOM 694 N N . LEU A 1 90 ? -23.712 -5.718 22.917 1.00 83.88 90 LEU A N 1
ATOM 695 C CA . LEU A 1 90 ? -22.646 -5.071 22.152 1.00 83.88 90 LEU A CA 1
ATOM 696 C C . LEU A 1 90 ? -21.361 -5.911 22.127 1.00 83.88 90 LEU A C 1
ATOM 698 O O . LEU A 1 90 ? -20.720 -5.993 21.082 1.00 83.88 90 LEU A O 1
ATOM 702 N N . GLN A 1 91 ? -21.010 -6.569 23.234 1.00 87.00 91 GLN A N 1
ATOM 703 C CA . GLN A 1 91 ? -19.858 -7.467 23.333 1.00 87.00 91 GLN A CA 1
ATOM 704 C C . GLN A 1 91 ? -19.984 -8.647 22.370 1.00 87.00 91 GLN A C 1
ATOM 706 O O . GLN A 1 91 ? -19.060 -8.903 21.598 1.00 87.00 91 GLN A O 1
ATOM 711 N N . VAL A 1 92 ? -21.132 -9.335 22.365 1.00 90.62 92 VAL A N 1
ATOM 712 C CA . VAL A 1 92 ? -21.371 -10.468 21.454 1.00 90.62 92 VAL A CA 1
ATOM 713 C C . VAL A 1 92 ? -21.330 -10.003 20.000 1.00 90.62 92 VAL A C 1
ATOM 715 O O . VAL A 1 92 ? -20.667 -10.625 19.168 1.00 90.62 92 VAL A O 1
ATOM 718 N N . PHE A 1 93 ? -21.984 -8.883 19.686 1.00 88.69 93 PHE A N 1
ATOM 719 C CA . PHE A 1 93 ? -21.985 -8.331 18.332 1.00 88.69 93 PHE A CA 1
ATOM 720 C C . PHE A 1 93 ? -20.574 -7.937 17.866 1.00 88.69 93 PHE A C 1
ATOM 722 O O . PHE A 1 93 ? -20.155 -8.289 16.760 1.00 88.69 93 PHE A O 1
ATOM 729 N N . ALA A 1 94 ? -19.809 -7.259 18.723 1.00 87.25 94 ALA A N 1
ATOM 730 C CA . ALA A 1 94 ? -18.437 -6.865 18.434 1.00 87.25 94 ALA A CA 1
ATOM 731 C C . ALA A 1 94 ? -17.506 -8.081 18.294 1.00 87.25 94 ALA A C 1
ATOM 733 O O . ALA A 1 94 ? -16.684 -8.102 17.378 1.00 87.25 94 ALA A O 1
ATOM 734 N N . ALA A 1 95 ? -17.669 -9.120 19.120 1.00 92.19 95 ALA A N 1
ATOM 735 C CA . ALA A 1 95 ? -16.910 -10.368 19.014 1.00 92.19 95 ALA A CA 1
ATOM 736 C C . ALA A 1 95 ? -17.156 -11.082 17.674 1.00 92.19 95 ALA A C 1
ATOM 738 O O . ALA A 1 95 ? -16.206 -11.526 17.025 1.00 92.19 95 ALA A O 1
ATOM 739 N N . ILE A 1 96 ? -18.412 -11.134 17.213 1.00 93.31 96 ILE A N 1
ATOM 740 C CA . ILE A 1 96 ? -18.748 -11.656 15.879 1.00 93.31 96 ILE A CA 1
ATOM 741 C C . ILE A 1 96 ? -18.068 -10.809 14.792 1.00 93.31 96 ILE A C 1
ATOM 743 O O . ILE A 1 96 ? -17.491 -11.362 13.855 1.00 93.31 96 ILE A O 1
ATOM 747 N N . GLY A 1 97 ? -18.078 -9.479 14.926 1.00 88.81 97 GLY A N 1
ATOM 748 C CA . GLY A 1 97 ? -17.383 -8.571 14.009 1.00 88.81 97 GLY A CA 1
ATOM 749 C C . GLY A 1 97 ? -15.874 -8.829 13.931 1.00 88.81 97 GLY A C 1
ATOM 750 O O . GLY A 1 97 ? -15.327 -8.947 12.832 1.00 88.81 97 GLY A O 1
ATOM 751 N N . VAL A 1 98 ? -15.210 -8.988 15.082 1.00 91.19 98 VAL A N 1
ATOM 752 C CA . VAL A 1 98 ? -13.784 -9.352 15.170 1.00 91.19 98 VAL A CA 1
ATOM 753 C C . VAL A 1 98 ? -13.516 -10.681 14.471 1.00 91.19 98 VAL A C 1
ATOM 755 O O . VAL A 1 98 ? -12.553 -10.788 13.707 1.00 91.19 98 VAL A O 1
ATOM 758 N N . LEU A 1 99 ? -14.374 -11.680 14.682 1.00 91.31 99 LEU A N 1
ATOM 759 C CA . LEU A 1 99 ? -14.242 -12.989 14.049 1.00 91.31 99 LEU A CA 1
ATOM 760 C C . LEU A 1 99 ? -14.349 -12.893 12.522 1.00 91.31 99 LEU A C 1
ATOM 762 O O . LEU A 1 99 ? -13.473 -13.390 11.814 1.00 91.31 99 LEU A O 1
ATOM 766 N N . VAL A 1 100 ? -15.384 -12.223 12.007 1.00 90.81 100 VAL A N 1
ATOM 767 C CA . VAL A 1 100 ? -15.577 -12.028 10.560 1.00 90.81 100 VAL A CA 1
ATOM 768 C C . VAL A 1 100 ? -14.371 -11.319 9.948 1.00 90.81 100 VAL A C 1
ATOM 770 O O . VAL A 1 100 ? -13.849 -11.755 8.921 1.00 90.81 100 VAL A O 1
ATOM 773 N N . TYR A 1 101 ? -13.888 -10.260 10.595 1.00 88.00 101 TYR A N 1
ATOM 774 C CA . TYR A 1 101 ? -12.749 -9.505 10.094 1.00 88.00 101 TYR A CA 1
ATOM 775 C C . TYR A 1 101 ? -11.451 -10.321 10.121 1.00 88.00 101 TYR A C 1
ATOM 777 O O . TYR A 1 101 ? -10.682 -10.285 9.162 1.00 88.00 101 TYR A O 1
ATOM 785 N N . SER A 1 102 ? -11.233 -11.118 11.170 1.00 89.75 102 SER A N 1
ATOM 786 C CA . SER A 1 102 ? -10.081 -12.023 11.274 1.00 89.75 102 SER A CA 1
ATOM 787 C C . SER A 1 102 ? -10.070 -13.055 10.144 1.00 89.75 102 SER A C 1
ATOM 789 O O . SER A 1 102 ? -9.022 -13.323 9.557 1.00 89.75 102 SER A O 1
ATOM 791 N N . VAL A 1 103 ? -11.241 -13.588 9.778 1.00 89.31 103 VAL A N 1
ATOM 792 C CA . VAL A 1 103 ? -11.379 -14.506 8.636 1.00 89.31 103 VAL A CA 1
ATOM 793 C C . VAL A 1 103 ? -11.079 -13.802 7.310 1.00 89.31 103 VAL A C 1
ATOM 795 O O . VAL A 1 103 ? -10.390 -14.373 6.466 1.00 89.31 103 VAL A O 1
ATOM 798 N N . ILE A 1 104 ? -11.565 -12.572 7.111 1.00 88.25 104 ILE A N 1
ATOM 799 C CA . ILE A 1 104 ? -11.267 -11.786 5.901 1.00 88.25 104 ILE A CA 1
ATOM 800 C C . ILE A 1 104 ? -9.762 -11.530 5.793 1.00 88.25 104 ILE A C 1
ATOM 802 O O . ILE A 1 104 ? -9.180 -11.775 4.736 1.00 88.25 104 ILE A O 1
ATOM 806 N N . LEU A 1 105 ? -9.128 -11.099 6.886 1.00 86.69 105 LEU A N 1
ATOM 807 C CA . LEU A 1 105 ? -7.690 -10.856 6.935 1.00 86.69 105 LEU A CA 1
ATOM 808 C C . LEU A 1 105 ? -6.907 -12.131 6.600 1.00 86.69 105 LEU A C 1
ATOM 810 O O . LEU A 1 105 ? -6.041 -12.102 5.729 1.00 86.69 105 LEU A O 1
ATOM 814 N 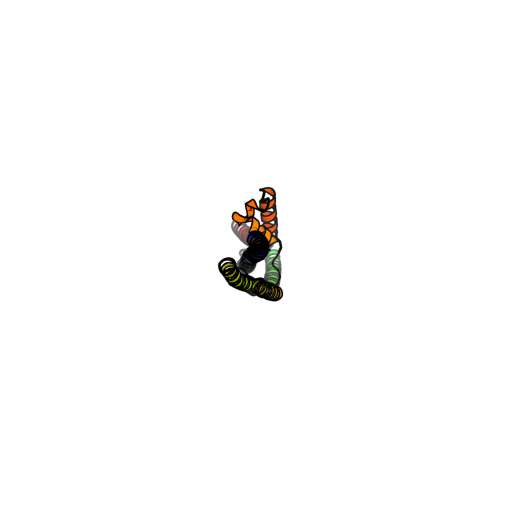N . SER A 1 106 ? -7.282 -13.266 7.192 1.00 83.44 106 SER A N 1
ATOM 815 C CA . SER A 1 106 ? -6.642 -14.556 6.910 1.00 83.44 106 SER A CA 1
ATOM 816 C C . SER A 1 106 ? -6.776 -15.010 5.454 1.00 83.44 106 SER A C 1
ATOM 818 O O . SER A 1 106 ? -5.931 -15.770 5.000 1.00 83.44 106 SER A O 1
ATOM 820 N N . LYS A 1 107 ? -7.822 -14.598 4.727 1.00 83.25 107 LYS A N 1
ATOM 821 C CA . LYS A 1 107 ? -8.021 -14.963 3.312 1.00 83.25 107 LYS A CA 1
ATOM 822 C C . LYS A 1 107 ? -7.362 -14.004 2.325 1.00 83.25 107 LYS A C 1
ATOM 824 O O . LYS A 1 107 ? -7.315 -14.299 1.137 1.00 83.25 107 LYS A O 1
ATOM 829 N N . SER A 1 108 ? -6.941 -12.834 2.790 1.00 81.31 108 SER A N 1
ATOM 830 C CA . SER A 1 108 ? -6.474 -11.754 1.920 1.00 81.31 108 SER A CA 1
ATOM 831 C C . SER A 1 108 ? -5.020 -11.896 1.462 1.00 81.31 108 SER A C 1
ATOM 833 O O . SER A 1 108 ? -4.621 -11.170 0.555 1.00 81.31 108 SER A O 1
ATOM 835 N N . ASP A 1 109 ? -4.242 -12.803 2.073 1.00 87.19 109 ASP A N 1
ATOM 836 C CA . ASP A 1 109 ? -2.844 -13.124 1.741 1.00 87.19 109 ASP A CA 1
ATOM 837 C C . ASP A 1 109 ? -1.986 -11.896 1.365 1.00 87.19 109 ASP A C 1
ATOM 839 O O . ASP A 1 109 ? -1.165 -11.927 0.443 1.00 87.19 109 ASP A O 1
ATOM 843 N N . PHE A 1 110 ? -2.160 -10.783 2.089 1.00 88.12 110 PHE A N 1
ATOM 844 C CA . PHE A 1 110 ? -1.476 -9.521 1.790 1.00 88.12 110 PHE A CA 1
ATOM 845 C C . PHE A 1 110 ? 0.051 -9.669 1.787 1.00 88.12 110 PHE A C 1
ATOM 847 O O . PHE A 1 110 ? 0.706 -9.108 0.907 1.00 88.12 110 PHE A O 1
ATOM 854 N N . ALA A 1 111 ? 0.602 -10.488 2.688 1.00 88.38 111 ALA A N 1
ATOM 855 C CA . ALA A 1 111 ? 2.023 -10.829 2.723 1.00 88.38 111 ALA A CA 1
ATOM 856 C C . ALA A 1 111 ? 2.506 -11.468 1.412 1.00 88.38 111 ALA A C 1
ATOM 858 O O . ALA A 1 111 ? 3.563 -11.114 0.884 1.00 88.38 111 ALA A O 1
ATOM 859 N N . LEU A 1 112 ? 1.719 -12.390 0.847 1.00 91.00 112 LEU A N 1
ATOM 860 C CA . LEU A 1 112 ? 2.059 -13.067 -0.403 1.00 91.00 112 LEU A CA 1
ATOM 861 C C . LEU A 1 112 ? 2.017 -12.090 -1.579 1.00 91.00 112 LEU A C 1
ATOM 863 O O . LEU A 1 112 ? 2.923 -12.099 -2.416 1.00 91.00 112 LEU A O 1
ATOM 867 N N . HIS A 1 113 ? 0.997 -11.231 -1.640 1.00 91.06 113 HIS A N 1
ATOM 868 C CA . HIS A 1 113 ? 0.909 -10.195 -2.670 1.00 91.06 113 HIS A CA 1
ATOM 869 C C . HIS A 1 113 ? 2.072 -9.201 -2.566 1.00 91.06 113 HIS A C 1
ATOM 871 O O . HIS A 1 113 ? 2.699 -8.887 -3.583 1.00 91.06 113 HIS A O 1
ATOM 877 N N . ALA A 1 114 ? 2.418 -8.755 -1.355 1.00 92.25 114 ALA A N 1
ATOM 878 C CA . ALA A 1 114 ? 3.577 -7.898 -1.126 1.00 92.25 114 ALA A CA 1
ATOM 879 C C . ALA A 1 114 ? 4.864 -8.552 -1.642 1.00 92.25 114 ALA A C 1
ATOM 881 O O . ALA A 1 114 ? 5.548 -7.984 -2.497 1.00 92.25 114 ALA A O 1
ATOM 882 N N . TYR A 1 115 ? 5.125 -9.789 -1.217 1.00 93.62 115 TYR A N 1
ATOM 883 C CA . TYR A 1 115 ? 6.293 -10.556 -1.638 1.00 93.62 115 TYR A CA 1
ATOM 884 C C . TYR A 1 115 ? 6.362 -10.721 -3.163 1.00 93.62 115 TYR A C 1
ATOM 886 O O . TYR A 1 115 ? 7.386 -10.419 -3.775 1.00 93.62 115 TYR A O 1
ATOM 894 N N . ARG A 1 116 ? 5.257 -11.104 -3.816 1.00 94.06 116 ARG A N 1
ATOM 895 C CA . ARG A 1 116 ? 5.187 -11.239 -5.283 1.00 94.06 116 ARG A CA 1
ATOM 896 C C . ARG A 1 116 ? 5.517 -9.931 -6.004 1.00 94.06 116 ARG A C 1
ATOM 898 O O . ARG A 1 116 ? 6.245 -9.945 -6.998 1.00 94.06 116 ARG A O 1
ATOM 905 N N . HIS A 1 117 ? 5.001 -8.798 -5.527 1.00 93.94 117 HIS A N 1
ATOM 906 C CA . HIS A 1 117 ? 5.312 -7.497 -6.120 1.00 93.94 117 HIS A CA 1
ATOM 907 C C . HIS A 1 117 ? 6.763 -7.071 -5.869 1.00 93.94 117 HIS A C 1
ATOM 909 O O . HIS A 1 117 ? 7.379 -6.497 -6.773 1.00 93.94 117 HIS A O 1
ATOM 915 N N . HIS A 1 118 ? 7.318 -7.375 -4.695 1.00 95.75 118 HIS A N 1
ATOM 916 C CA . HIS A 1 118 ? 8.720 -7.126 -4.371 1.00 95.75 118 HIS A CA 1
ATOM 917 C C . HIS A 1 118 ? 9.667 -7.923 -5.276 1.00 95.75 118 HIS A C 1
ATOM 919 O O . HIS A 1 118 ? 10.529 -7.338 -5.935 1.00 95.75 118 HIS A O 1
ATOM 925 N N . GLU A 1 119 ? 9.449 -9.235 -5.382 1.00 95.75 119 GLU A N 1
ATOM 926 C CA . GLU A 1 119 ? 10.213 -10.148 -6.242 1.00 95.75 119 GLU A CA 1
ATOM 927 C C . GLU A 1 119 ? 10.151 -9.726 -7.713 1.00 95.75 119 GLU A C 1
ATOM 929 O O . GLU A 1 119 ? 11.174 -9.658 -8.397 1.00 95.75 119 GLU A O 1
ATOM 934 N N . CYS A 1 120 ? 8.963 -9.354 -8.198 1.00 94.44 120 CYS A N 1
ATOM 935 C CA . CYS A 1 120 ? 8.793 -8.796 -9.538 1.00 94.44 120 CYS A CA 1
ATOM 936 C C . CYS A 1 120 ? 9.637 -7.524 -9.730 1.00 94.44 120 CYS A C 1
ATOM 938 O O . CYS A 1 120 ? 10.333 -7.380 -10.737 1.00 94.44 120 CYS A O 1
ATOM 940 N N . GLY A 1 121 ? 9.615 -6.613 -8.751 1.00 94.25 121 GLY A N 1
ATOM 941 C CA . GLY A 1 121 ? 10.425 -5.396 -8.761 1.00 94.25 121 GLY A CA 1
ATOM 942 C C . GLY A 1 121 ? 11.926 -5.688 -8.835 1.00 94.25 121 GLY A C 1
ATOM 943 O O . GLY A 1 121 ? 12.622 -5.068 -9.642 1.00 94.25 121 GLY A O 1
ATOM 944 N N . ILE A 1 122 ? 12.419 -6.660 -8.057 1.00 95.81 122 ILE A N 1
ATOM 945 C CA . ILE A 1 122 ? 13.820 -7.112 -8.094 1.00 95.81 122 ILE A CA 1
ATOM 946 C C . ILE A 1 122 ? 14.165 -7.688 -9.469 1.00 95.81 122 ILE A C 1
ATOM 948 O O . ILE A 1 122 ? 15.156 -7.268 -10.072 1.00 95.81 122 ILE A O 1
ATOM 952 N N . ALA A 1 123 ? 13.341 -8.598 -9.992 1.00 95.31 123 ALA A N 1
ATOM 953 C CA . ALA A 1 123 ? 13.570 -9.242 -11.283 1.00 95.31 123 ALA A CA 1
ATOM 954 C C . ALA A 1 123 ? 13.642 -8.221 -12.431 1.00 95.31 123 ALA A C 1
ATOM 956 O O . ALA A 1 123 ? 14.581 -8.248 -13.233 1.00 95.31 123 ALA A O 1
ATOM 957 N N . ILE A 1 124 ? 12.706 -7.263 -12.472 1.00 94.81 124 ILE A N 1
ATOM 958 C CA . ILE A 1 124 ? 12.724 -6.175 -13.461 1.00 94.81 124 ILE A CA 1
ATOM 959 C C . ILE A 1 124 ? 13.968 -5.304 -13.271 1.00 94.81 124 ILE A C 1
ATOM 961 O O . ILE A 1 124 ? 14.592 -4.913 -14.254 1.00 94.81 124 ILE A O 1
ATOM 965 N N . ASN A 1 125 ? 14.362 -5.007 -12.031 1.00 94.44 125 ASN A N 1
ATOM 966 C CA . ASN A 1 125 ? 15.531 -4.176 -11.759 1.00 94.44 125 ASN A CA 1
ATOM 967 C C . ASN A 1 125 ? 16.848 -4.853 -12.183 1.00 94.44 125 ASN A C 1
ATOM 969 O O . ASN A 1 125 ? 17.732 -4.199 -12.738 1.00 94.44 125 ASN A O 1
ATOM 973 N N . HIS A 1 126 ? 16.967 -6.168 -11.987 1.00 94.19 126 HIS A N 1
ATOM 974 C CA . HIS A 1 126 ? 18.096 -6.950 -12.495 1.00 94.19 126 HIS A CA 1
ATOM 975 C C . HIS A 1 126 ? 18.155 -6.909 -14.022 1.00 94.19 126 HIS A C 1
ATOM 977 O O . HIS A 1 126 ? 19.208 -6.609 -14.586 1.00 94.19 126 HIS A O 1
ATOM 983 N N . LEU A 1 127 ? 17.021 -7.130 -14.693 1.00 93.25 127 LEU A N 1
ATOM 984 C CA . LEU A 1 127 ? 16.961 -7.061 -16.151 1.00 93.25 127 LEU A CA 1
ATOM 985 C C . LEU A 1 127 ? 17.265 -5.640 -16.658 1.00 93.25 127 LEU A C 1
ATOM 987 O O . LEU A 1 127 ? 18.011 -5.482 -17.619 1.00 93.25 127 LEU A O 1
ATOM 991 N N . ARG A 1 128 ? 16.779 -4.599 -15.971 1.00 93.50 128 ARG A N 1
ATOM 992 C CA . ARG A 1 128 ? 17.055 -3.185 -16.278 1.00 93.50 128 ARG A CA 1
ATOM 993 C C . ARG A 1 128 ? 18.554 -2.883 -16.241 1.00 93.50 128 ARG A C 1
ATOM 995 O O . ARG A 1 128 ? 19.050 -2.178 -17.116 1.00 93.50 128 ARG A O 1
ATOM 1002 N N . ASN A 1 129 ? 19.281 -3.422 -15.263 1.00 90.19 129 ASN A N 1
ATOM 1003 C CA . ASN A 1 129 ? 20.737 -3.271 -15.199 1.00 90.19 129 ASN A CA 1
ATOM 1004 C C . ASN A 1 129 ? 21.427 -3.935 -16.400 1.00 90.19 129 ASN A C 1
ATOM 1006 O O . ASN A 1 129 ? 22.398 -3.391 -16.921 1.00 90.19 129 ASN A O 1
ATOM 1010 N N . SER A 1 130 ? 20.918 -5.075 -16.874 1.00 89.25 130 SER A N 1
ATOM 1011 C CA . SER A 1 130 ? 21.405 -5.711 -18.106 1.00 89.25 130 SER A CA 1
ATOM 1012 C C . SER A 1 130 ? 21.118 -4.859 -19.347 1.00 89.25 130 SER A C 1
ATOM 1014 O O . SER A 1 130 ? 22.001 -4.703 -20.188 1.00 89.25 130 SER A O 1
ATOM 1016 N N . VAL A 1 131 ? 19.929 -4.247 -19.441 1.00 89.56 131 VAL A N 1
ATOM 1017 C CA . VAL A 1 131 ? 19.589 -3.289 -20.514 1.00 89.56 131 VAL A CA 1
ATOM 1018 C C . VAL A 1 131 ? 20.558 -2.105 -20.504 1.00 89.56 131 VAL A C 1
ATOM 1020 O O . VAL A 1 131 ? 21.089 -1.753 -21.552 1.00 89.56 131 VAL A O 1
ATOM 1023 N N . PHE A 1 132 ? 20.845 -1.537 -19.328 1.00 88.12 132 PHE A N 1
ATOM 1024 C CA . PHE A 1 132 ? 21.776 -0.414 -19.189 1.00 88.12 132 PHE A CA 1
ATOM 1025 C C . PHE A 1 132 ? 23.194 -0.765 -19.659 1.00 88.12 132 PHE A C 1
ATOM 1027 O O . PHE A 1 132 ? 23.788 -0.005 -20.414 1.00 88.12 132 PHE A O 1
ATOM 1034 N N . LYS A 1 133 ? 23.722 -1.938 -19.284 1.00 86.38 133 LYS A N 1
ATOM 1035 C CA . LYS A 1 133 ? 25.040 -2.402 -19.759 1.00 86.38 133 LYS A CA 1
ATOM 1036 C C . LYS A 1 133 ? 25.097 -2.497 -21.286 1.00 86.38 133 LYS A C 1
ATOM 1038 O O . LYS A 1 133 ? 26.037 -2.015 -21.904 1.00 86.38 133 LYS A O 1
ATOM 1043 N N . HIS A 1 134 ? 24.063 -3.061 -21.908 1.00 83.06 134 HIS A N 1
ATOM 1044 C CA . HIS A 1 134 ? 23.999 -3.187 -23.368 1.00 83.06 134 HIS A CA 1
ATOM 1045 C C . HIS A 1 134 ? 23.753 -1.871 -24.108 1.00 83.06 134 HIS A C 1
ATOM 1047 O O . HIS A 1 134 ? 24.077 -1.788 -25.288 1.00 83.06 134 HIS A O 1
ATOM 1053 N N . MET A 1 135 ? 23.217 -0.856 -23.431 1.00 81.75 135 MET A N 1
ATOM 1054 C CA . MET A 1 135 ? 23.135 0.500 -23.970 1.00 81.75 135 MET A CA 1
ATOM 1055 C C . MET A 1 135 ? 24.527 1.150 -24.069 1.00 81.75 135 MET A C 1
ATOM 1057 O O . MET A 1 135 ? 24.762 1.921 -24.988 1.00 81.75 135 MET A O 1
ATOM 1061 N N . VAL A 1 136 ? 25.454 0.815 -23.160 1.00 80.75 136 VAL A N 1
ATOM 1062 C CA . VAL A 1 136 ? 26.825 1.362 -23.132 1.00 80.75 136 VAL A CA 1
ATOM 1063 C C . VAL A 1 136 ? 27.779 0.603 -24.072 1.00 80.75 136 VAL A C 1
ATOM 1065 O O . VAL A 1 136 ? 28.582 1.229 -24.757 1.00 80.75 136 VAL A O 1
ATOM 1068 N N . ASP A 1 137 ? 27.678 -0.729 -24.154 1.00 76.62 137 ASP A N 1
ATOM 1069 C CA . ASP A 1 137 ? 28.648 -1.603 -24.852 1.00 76.62 137 ASP A CA 1
ATOM 1070 C C . ASP A 1 137 ? 28.370 -1.823 -26.366 1.00 76.62 137 ASP A C 1
ATOM 1072 O O . ASP A 1 137 ? 28.790 -2.831 -26.937 1.00 76.62 137 ASP A O 1
ATOM 1076 N N . MET A 1 138 ? 27.682 -0.884 -27.027 1.00 74.00 138 MET A N 1
ATOM 1077 C CA . MET A 1 138 ? 27.066 -0.960 -28.371 1.00 74.00 138 MET A CA 1
ATOM 1078 C C . MET A 1 138 ? 25.729 -1.734 -28.437 1.00 74.00 138 MET A C 1
ATOM 1080 O O . MET A 1 138 ? 25.699 -2.967 -28.280 1.00 74.00 138 MET A O 1
ATOM 1084 N N . PRO A 1 139 ? 24.616 -1.045 -28.746 1.00 72.88 139 PRO A N 1
ATOM 1085 C CA . PRO A 1 139 ? 23.295 -1.652 -28.813 1.00 72.88 139 PRO A CA 1
ATOM 1086 C C . PRO A 1 139 ? 23.145 -2.551 -30.054 1.00 72.88 139 PRO A C 1
ATOM 1088 O O . PRO A 1 139 ? 23.452 -2.169 -31.176 1.00 72.88 139 PRO A O 1
ATOM 1091 N N . LYS A 1 140 ? 22.644 -3.781 -29.868 1.00 79.69 140 LYS A N 1
ATOM 1092 C CA . LYS A 1 140 ? 22.383 -4.735 -30.966 1.00 79.69 140 LYS A CA 1
ATOM 1093 C C . LYS A 1 140 ? 20.904 -5.097 -31.020 1.00 79.69 140 LYS A C 1
ATOM 1095 O O . LYS A 1 140 ? 20.333 -5.474 -29.998 1.00 79.69 140 LYS A O 1
ATOM 1100 N N . ALA A 1 141 ? 20.306 -5.071 -32.211 1.00 77.44 141 ALA A N 1
ATOM 1101 C CA . ALA A 1 141 ? 18.882 -5.361 -32.401 1.00 77.44 141 ALA A CA 1
ATOM 1102 C C . ALA A 1 141 ? 18.468 -6.761 -31.898 1.00 77.44 141 ALA A C 1
ATOM 1104 O O . ALA A 1 141 ? 17.448 -6.895 -31.227 1.00 77.44 141 ALA A O 1
ATOM 1105 N N . ASP A 1 142 ? 19.291 -7.790 -32.122 1.00 80.38 142 ASP A N 1
ATOM 1106 C CA . ASP A 1 142 ? 18.979 -9.157 -31.671 1.00 80.38 142 ASP A CA 1
ATOM 1107 C C . ASP A 1 142 ? 18.954 -9.272 -30.141 1.00 80.38 142 ASP A C 1
ATOM 1109 O O . ASP A 1 142 ? 18.098 -9.937 -29.557 1.00 80.38 142 ASP A O 1
ATOM 1113 N N . LYS A 1 143 ? 19.872 -8.570 -29.461 1.00 84.00 143 LYS A N 1
ATOM 1114 C CA . LYS A 1 143 ? 19.904 -8.530 -27.994 1.00 84.00 143 LYS A CA 1
ATOM 1115 C C . LYS A 1 143 ? 18.723 -7.749 -27.427 1.00 84.00 143 LYS A C 1
ATOM 1117 O O . LYS A 1 143 ? 18.247 -8.095 -26.348 1.00 84.00 143 LYS A O 1
ATOM 1122 N N . PHE A 1 144 ? 18.252 -6.720 -28.131 1.00 86.56 144 PHE A N 1
ATOM 1123 C CA . PHE A 1 144 ? 17.079 -5.952 -27.725 1.00 86.56 144 PHE A CA 1
ATOM 1124 C C . PHE A 1 144 ? 15.836 -6.839 -27.654 1.00 86.56 144 PHE A C 1
ATOM 1126 O O . PHE A 1 144 ? 15.153 -6.829 -26.631 1.00 86.56 144 PHE A O 1
ATOM 1133 N N . ASN A 1 145 ? 15.580 -7.636 -28.697 1.00 87.25 145 ASN A N 1
ATOM 1134 C CA . ASN A 1 145 ? 14.417 -8.527 -28.747 1.00 87.25 145 ASN A CA 1
ATOM 1135 C C . ASN A 1 145 ? 14.435 -9.517 -27.575 1.00 87.25 145 ASN A C 1
ATOM 1137 O O . ASN A 1 145 ? 13.474 -9.578 -26.816 1.00 87.25 145 ASN A O 1
ATOM 1141 N N . ASN A 1 146 ? 15.579 -10.159 -27.319 1.00 90.19 146 ASN A N 1
ATOM 1142 C CA . ASN A 1 146 ? 15.725 -11.088 -26.193 1.00 90.19 146 ASN A CA 1
ATOM 1143 C C . ASN A 1 146 ? 15.457 -10.429 -24.824 1.00 90.19 146 ASN A C 1
ATOM 1145 O O . ASN A 1 146 ? 14.835 -11.032 -23.946 1.00 90.19 146 ASN A O 1
ATOM 1149 N N . LEU A 1 147 ? 15.928 -9.193 -24.614 1.00 89.69 147 LEU A N 1
ATOM 1150 C CA . LEU A 1 147 ? 15.694 -8.446 -23.370 1.00 89.69 147 LEU A CA 1
ATOM 1151 C C . LEU A 1 147 ? 14.233 -8.005 -23.233 1.00 89.69 147 LEU A C 1
ATOM 1153 O O . LEU A 1 147 ? 13.679 -8.057 -22.136 1.00 89.69 147 LEU A O 1
ATOM 1157 N N . SER A 1 148 ? 13.610 -7.592 -24.336 1.00 90.56 148 SER A N 1
ATOM 1158 C CA . SER A 1 148 ? 12.190 -7.245 -24.386 1.00 90.56 148 SER A CA 1
ATOM 1159 C C . SER A 1 148 ? 11.309 -8.461 -24.081 1.00 90.56 148 SER A C 1
ATOM 1161 O O . SER A 1 148 ? 10.391 -8.364 -23.267 1.00 90.56 148 SER A O 1
ATOM 1163 N N . ASP A 1 149 ? 11.622 -9.622 -24.652 1.00 92.94 149 ASP A N 1
ATOM 1164 C CA . ASP A 1 149 ? 10.885 -10.867 -24.411 1.00 92.94 149 ASP A CA 1
ATOM 1165 C C . ASP A 1 149 ? 11.063 -11.358 -22.972 1.00 92.94 149 ASP A C 1
ATOM 1167 O O . ASP A 1 149 ? 10.097 -11.754 -22.316 1.00 92.94 149 ASP A O 1
ATOM 1171 N N . SER A 1 150 ? 12.278 -11.236 -22.428 1.00 92.56 150 SER A N 1
ATOM 1172 C CA . SER A 1 150 ? 12.546 -11.510 -21.011 1.00 92.56 150 SER A CA 1
ATOM 1173 C C . SER A 1 150 ? 11.719 -10.600 -20.098 1.00 92.56 150 SER A C 1
ATOM 1175 O O . SER A 1 150 ? 11.193 -11.049 -19.080 1.00 92.56 150 SER A O 1
ATOM 1177 N N . TYR A 1 151 ? 11.568 -9.323 -20.463 1.00 93.38 151 TYR A N 1
ATOM 1178 C CA . TYR A 1 151 ? 10.741 -8.381 -19.713 1.00 93.38 151 TYR A CA 1
ATOM 1179 C C . TYR A 1 151 ? 9.257 -8.767 -19.757 1.00 93.38 151 TYR A C 1
ATOM 1181 O O . TYR A 1 151 ? 8.619 -8.815 -18.705 1.00 93.38 151 TYR A O 1
ATOM 1189 N N . ASN A 1 152 ? 8.721 -9.110 -20.930 1.00 92.38 152 ASN A N 1
ATOM 1190 C CA . ASN A 1 152 ? 7.331 -9.554 -21.071 1.00 92.38 152 ASN A CA 1
ATOM 1191 C C . ASN A 1 152 ? 7.063 -10.855 -20.302 1.00 92.38 152 ASN A C 1
ATOM 1193 O O . ASN A 1 152 ? 6.075 -10.941 -19.581 1.00 92.38 152 ASN A O 1
ATOM 1197 N N . THR A 1 153 ? 7.995 -11.809 -20.348 1.00 94.38 153 THR A N 1
ATOM 1198 C CA . THR A 1 153 ? 7.907 -13.069 -19.590 1.00 94.38 153 THR A CA 1
ATOM 1199 C C . THR A 1 153 ? 7.821 -12.815 -18.082 1.00 94.38 153 THR A C 1
ATOM 1201 O O . THR A 1 153 ? 7.061 -13.473 -17.370 1.00 94.38 153 THR A O 1
ATOM 1204 N N . ILE A 1 154 ? 8.581 -11.837 -17.569 1.00 92.50 154 ILE A N 1
ATOM 1205 C CA . ILE A 1 154 ? 8.463 -11.418 -16.168 1.00 92.50 154 ILE A CA 1
ATOM 1206 C C . ILE A 1 154 ? 7.071 -10.828 -15.920 1.00 92.50 154 ILE A C 1
ATOM 1208 O O . ILE A 1 154 ? 6.432 -11.204 -14.944 1.00 92.50 154 ILE A O 1
ATOM 1212 N N . LEU A 1 155 ? 6.574 -9.938 -16.782 1.00 91.06 155 LEU A N 1
ATOM 1213 C CA . LEU A 1 155 ? 5.257 -9.319 -16.593 1.00 91.06 155 LEU A CA 1
ATOM 1214 C C . LEU A 1 155 ? 4.104 -10.329 -16.596 1.00 91.06 155 LEU A C 1
ATOM 1216 O O . LEU A 1 155 ? 3.207 -10.205 -15.769 1.00 91.06 155 LEU A O 1
ATOM 1220 N N . GLU A 1 156 ? 4.139 -11.332 -17.470 1.00 91.38 156 GLU A N 1
ATOM 1221 C CA . GLU A 1 156 ? 3.107 -12.375 -17.556 1.00 91.38 156 GLU A CA 1
ATOM 1222 C C . GLU A 1 156 ? 3.037 -13.245 -16.295 1.00 91.38 156 GLU A C 1
ATOM 1224 O O . GLU A 1 156 ? 1.980 -13.773 -15.951 1.00 91.38 156 GLU A O 1
ATOM 1229 N N . ARG A 1 157 ? 4.151 -13.367 -15.565 1.00 90.19 157 ARG A N 1
ATOM 1230 C CA . ARG A 1 157 ? 4.243 -14.195 -14.359 1.00 90.19 157 ARG A CA 1
ATOM 1231 C C . ARG A 1 157 ? 3.641 -13.539 -13.111 1.00 90.19 157 ARG A C 1
ATOM 1233 O O . ARG A 1 157 ? 3.320 -14.250 -12.159 1.00 90.19 157 ARG A O 1
ATOM 1240 N N . PHE A 1 158 ? 3.520 -12.211 -13.072 1.00 89.88 158 PHE A N 1
ATOM 1241 C CA . PHE A 1 158 ? 3.128 -11.477 -11.864 1.00 89.88 158 PHE A CA 1
ATOM 1242 C C . PHE A 1 158 ? 1.859 -10.641 -12.068 1.00 89.88 158 PHE A C 1
ATOM 1244 O O . PHE A 1 158 ? 1.736 -9.885 -13.025 1.00 89.88 158 PHE A O 1
ATOM 1251 N N . GLU A 1 159 ? 0.957 -10.678 -11.085 1.00 84.50 159 GLU A N 1
ATOM 1252 C CA . GLU A 1 159 ? -0.291 -9.895 -11.049 1.00 84.50 159 GLU A CA 1
ATOM 1253 C C . GLU A 1 159 ? -0.061 -8.398 -11.273 1.00 84.50 159 GLU A C 1
ATOM 1255 O O . GLU A 1 159 ? 0.936 -7.860 -10.810 1.00 84.50 159 GLU A O 1
ATOM 1260 N N . ASN A 1 160 ? -0.969 -7.689 -11.943 1.00 86.69 160 ASN A N 1
ATOM 1261 C CA . ASN A 1 160 ? -0.788 -6.262 -12.224 1.00 86.69 160 ASN A CA 1
ATOM 1262 C C . ASN A 1 160 ? -0.919 -5.368 -10.980 1.00 86.69 160 ASN A C 1
ATOM 1264 O O . ASN A 1 160 ? -1.721 -5.629 -10.091 1.00 86.69 160 ASN A O 1
ATOM 1268 N N . HIS A 1 161 ? -0.129 -4.287 -10.929 1.00 86.69 161 HIS A N 1
ATOM 1269 C CA . HIS A 1 161 ? -0.278 -3.257 -9.895 1.00 86.69 161 HIS A CA 1
ATOM 1270 C C . HIS A 1 161 ? -1.475 -2.343 -10.196 1.00 86.69 161 HIS A C 1
ATOM 1272 O O . HIS A 1 161 ? -1.933 -2.251 -11.337 1.00 86.69 161 HIS A O 1
ATOM 1278 N N . LEU A 1 162 ? -1.951 -1.604 -9.191 1.00 87.00 162 LEU A N 1
ATOM 1279 C CA . LEU A 1 162 ? -3.023 -0.626 -9.382 1.00 87.00 162 LEU A CA 1
ATOM 1280 C C . LEU A 1 162 ? -2.497 0.641 -10.068 1.00 87.00 162 LEU A C 1
ATOM 1282 O O . LEU A 1 162 ? -1.333 1.019 -9.915 1.00 87.00 162 LEU A O 1
ATOM 1286 N N . ASN A 1 163 ? -3.380 1.358 -10.767 1.00 88.56 163 ASN A N 1
ATOM 1287 C CA . ASN A 1 163 ? -3.055 2.678 -11.326 1.00 88.56 163 ASN A CA 1
ATOM 1288 C C . ASN A 1 163 ? -2.639 3.670 -10.229 1.00 88.56 163 ASN A C 1
ATOM 1290 O O . ASN A 1 163 ? -1.746 4.485 -10.439 1.00 88.56 163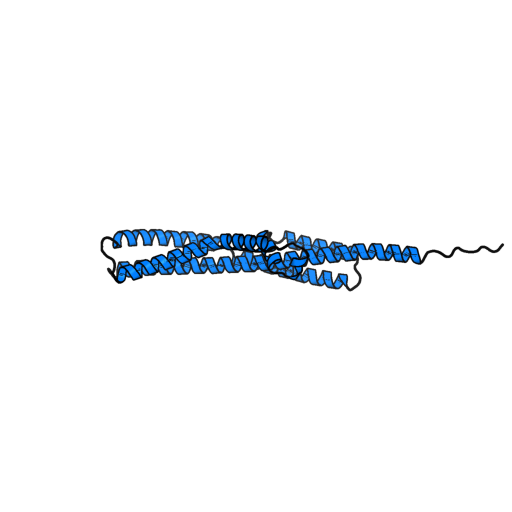 ASN A O 1
ATOM 1294 N N . LEU A 1 164 ? -3.225 3.546 -9.032 1.00 88.56 164 LEU A N 1
ATOM 1295 C CA . LEU A 1 164 ? -2.847 4.336 -7.862 1.00 88.56 164 LEU A CA 1
ATOM 1296 C C . LEU A 1 164 ? -1.360 4.171 -7.507 1.00 88.56 164 LEU A C 1
ATOM 1298 O O . LEU A 1 164 ? -0.710 5.150 -7.155 1.00 88.56 164 LEU A O 1
ATOM 1302 N N . ASP A 1 165 ? -0.799 2.964 -7.639 1.00 90.69 165 ASP A N 1
ATOM 1303 C CA . ASP A 1 165 ? 0.609 2.706 -7.316 1.00 90.69 165 ASP A CA 1
ATOM 1304 C C . ASP A 1 165 ? 1.543 3.478 -8.272 1.00 90.69 165 ASP A C 1
ATOM 1306 O O . ASP A 1 165 ? 2.555 4.042 -7.845 1.00 90.69 165 ASP A O 1
ATOM 1310 N N . PHE A 1 166 ? 1.156 3.590 -9.548 1.00 90.62 166 PHE A N 1
ATOM 1311 C CA . PHE A 1 166 ? 1.854 4.403 -10.547 1.00 90.62 166 PHE A CA 1
ATOM 1312 C C . PHE A 1 166 ? 1.683 5.908 -10.298 1.00 90.62 166 PHE A C 1
ATOM 1314 O O . PHE A 1 166 ? 2.661 6.653 -10.326 1.00 90.62 166 PHE A O 1
ATOM 1321 N N . GLU A 1 167 ? 0.470 6.369 -9.988 1.00 89.81 167 GLU A N 1
ATOM 1322 C CA . GLU A 1 167 ? 0.214 7.776 -9.648 1.00 89.81 167 GLU A CA 1
ATOM 1323 C C . GLU A 1 167 ? 1.029 8.214 -8.414 1.00 89.81 167 GLU A C 1
ATOM 1325 O O . GLU A 1 167 ? 1.654 9.279 -8.415 1.00 89.81 167 GLU A O 1
ATOM 1330 N N . ILE A 1 168 ? 1.104 7.365 -7.382 1.00 90.69 168 ILE A N 1
ATOM 1331 C CA . ILE A 1 168 ? 1.949 7.592 -6.200 1.00 90.69 168 ILE A CA 1
ATOM 1332 C C . ILE A 1 168 ? 3.430 7.627 -6.594 1.00 90.69 168 ILE A C 1
ATOM 1334 O O . ILE A 1 168 ? 4.184 8.448 -6.063 1.00 90.69 168 ILE A O 1
ATOM 1338 N N . MET A 1 169 ? 3.861 6.768 -7.522 1.00 93.12 169 MET A N 1
ATOM 1339 C CA . MET A 1 169 ? 5.229 6.775 -8.043 1.00 93.12 169 MET A CA 1
ATOM 1340 C C . MET A 1 169 ? 5.579 8.116 -8.690 1.00 93.12 169 MET A C 1
ATOM 1342 O O . MET A 1 169 ? 6.605 8.707 -8.342 1.00 93.12 169 MET A O 1
ATOM 1346 N N . LEU A 1 170 ? 4.700 8.625 -9.558 1.00 90.56 170 LEU A N 1
ATOM 1347 C CA . LEU A 1 170 ? 4.864 9.925 -10.210 1.00 90.56 170 LEU A CA 1
ATOM 1348 C C . LEU A 1 170 ? 4.958 11.058 -9.184 1.00 90.56 170 LEU A C 1
ATOM 1350 O O . LEU A 1 170 ? 5.877 11.870 -9.249 1.00 90.56 170 LEU A O 1
ATOM 1354 N N . VAL A 1 171 ? 4.068 11.080 -8.188 1.00 89.12 171 VAL A N 1
ATOM 1355 C CA . VAL A 1 171 ? 4.092 12.106 -7.132 1.00 89.12 171 VAL A CA 1
ATOM 1356 C C . VAL A 1 171 ? 5.376 12.031 -6.297 1.00 89.12 171 VAL A C 1
ATOM 1358 O O . VAL A 1 171 ? 5.931 13.071 -5.940 1.00 89.12 171 VAL A O 1
ATOM 1361 N N . ARG A 1 172 ? 5.879 10.828 -5.990 1.00 87.75 172 ARG A N 1
ATOM 1362 C CA . ARG A 1 172 ? 7.080 10.639 -5.154 1.00 87.75 172 ARG A CA 1
ATOM 1363 C C . ARG A 1 172 ? 8.393 10.892 -5.895 1.00 87.75 172 ARG A C 1
ATOM 1365 O O . ARG A 1 172 ? 9.370 11.296 -5.266 1.00 87.75 172 ARG A O 1
ATOM 1372 N N . SER A 1 173 ? 8.441 10.651 -7.201 1.00 86.75 173 SER A N 1
ATOM 1373 C CA . SER A 1 173 ? 9.670 10.759 -7.987 1.00 86.75 173 SER A CA 1
ATOM 1374 C C . SER A 1 173 ? 9.796 12.126 -8.658 1.00 86.75 173 SER A C 1
ATOM 1376 O O . SER A 1 173 ? 9.235 12.359 -9.727 1.00 86.75 173 SER A O 1
ATOM 1378 N N . LYS A 1 174 ? 10.617 13.010 -8.074 1.00 81.62 174 LYS A N 1
ATOM 1379 C CA . LYS A 1 174 ? 10.909 14.349 -8.630 1.00 81.62 174 LYS A CA 1
ATOM 1380 C C . LYS A 1 174 ? 11.410 14.307 -10.077 1.00 81.62 174 LYS A C 1
ATOM 1382 O O . LYS A 1 174 ? 11.143 15.223 -10.842 1.00 81.62 174 LYS A O 1
ATOM 1387 N N . HIS A 1 175 ? 12.116 13.240 -10.459 1.00 80.81 175 HIS A N 1
ATOM 1388 C CA . HIS A 1 175 ? 12.623 13.062 -11.821 1.00 80.81 175 HIS A CA 1
ATOM 1389 C C . HIS A 1 175 ? 11.493 13.059 -12.863 1.00 80.81 175 HIS A C 1
ATOM 1391 O O . HIS A 1 175 ? 11.642 13.636 -13.936 1.00 80.81 175 HIS A O 1
ATOM 1397 N N . TYR A 1 176 ? 10.338 12.477 -12.525 1.00 79.00 176 TYR A N 1
ATOM 1398 C CA . TYR A 1 176 ? 9.193 12.390 -13.431 1.00 79.00 176 TYR A CA 1
ATOM 1399 C C . TYR A 1 176 ? 8.308 13.642 -13.426 1.00 79.00 176 TYR A C 1
ATOM 1401 O O . TYR A 1 176 ? 7.481 13.788 -14.322 1.00 79.00 176 TYR A O 1
ATOM 1409 N N . HIS A 1 177 ? 8.524 14.585 -12.501 1.00 81.38 177 HIS A N 1
ATOM 1410 C CA . HIS A 1 177 ? 7.729 15.818 -12.417 1.00 81.38 177 HIS A CA 1
ATOM 1411 C C . HIS A 1 177 ? 7.911 16.747 -13.614 1.00 81.38 177 HIS A C 1
ATOM 1413 O O . HIS A 1 177 ? 7.042 17.552 -13.907 1.00 81.38 177 HIS A O 1
ATOM 1419 N N . LYS A 1 178 ? 9.042 16.639 -14.315 1.00 73.75 178 LYS A N 1
ATOM 1420 C CA . LYS A 1 178 ? 9.291 17.417 -15.532 1.00 73.75 178 LYS A CA 1
ATOM 1421 C C . LYS A 1 178 ? 8.564 16.842 -16.754 1.00 73.75 178 LYS A C 1
ATOM 1423 O O . LYS A 1 178 ? 8.293 17.570 -17.699 1.00 73.75 178 LYS A O 1
ATOM 1428 N N . PHE A 1 179 ? 8.290 15.537 -16.744 1.00 77.62 179 PHE A N 1
ATOM 1429 C CA . PHE A 1 179 ? 7.704 14.812 -17.876 1.00 77.62 179 PHE A CA 1
ATOM 1430 C C . PHE A 1 179 ? 6.187 14.649 -17.760 1.00 77.62 179 PHE A C 1
ATOM 1432 O O . PHE A 1 179 ? 5.510 14.479 -18.769 1.00 77.62 179 PHE A O 1
ATOM 1439 N N . TYR A 1 180 ? 5.664 14.688 -16.538 1.00 76.81 180 TYR A N 1
ATOM 1440 C CA . TYR A 1 180 ? 4.241 14.630 -16.238 1.00 76.81 180 TYR A CA 1
ATOM 1441 C C . TYR A 1 180 ? 3.874 15.917 -15.508 1.00 76.81 180 TYR A C 1
ATOM 1443 O O . TYR A 1 180 ? 4.560 16.277 -14.559 1.00 76.81 180 TYR A O 1
ATOM 1451 N N . ASP A 1 181 ? 2.814 16.603 -15.931 1.00 76.25 181 ASP A N 1
ATOM 1452 C CA . ASP A 1 181 ? 2.329 17.821 -15.272 1.00 76.25 181 ASP A CA 1
ATOM 1453 C C . ASP A 1 181 ? 1.681 17.484 -13.913 1.00 76.25 181 ASP A C 1
ATOM 1455 O O . ASP A 1 181 ? 0.462 17.394 -13.751 1.00 76.25 181 ASP A O 1
ATOM 1459 N N . VAL A 1 182 ? 2.523 17.193 -12.920 1.00 80.62 182 VAL A N 1
ATOM 1460 C CA . VAL A 1 182 ? 2.132 16.906 -11.532 1.00 80.62 182 VAL A CA 1
ATOM 1461 C C . VAL A 1 182 ? 1.910 18.218 -10.787 1.00 80.62 182 VAL A C 1
ATOM 1463 O O . VAL A 1 182 ? 2.686 18.629 -9.922 1.00 80.62 182 VAL A O 1
ATOM 1466 N N . GLY A 1 183 ? 0.802 18.872 -11.120 1.00 86.12 183 GLY A N 1
ATOM 1467 C CA . GLY A 1 183 ? 0.307 20.024 -10.379 1.00 86.12 183 GLY A CA 1
ATOM 1468 C C . GLY A 1 183 ? -0.162 19.667 -8.961 1.00 86.12 183 GLY A C 1
ATOM 1469 O O . GLY A 1 183 ? -0.369 18.504 -8.596 1.00 86.12 183 GLY A O 1
ATOM 1470 N N . PHE A 1 184 ? -0.399 20.700 -8.150 1.00 85.88 184 PHE A N 1
ATOM 1471 C CA . PHE A 1 184 ? -0.909 20.546 -6.783 1.00 85.88 184 PHE A CA 1
ATOM 1472 C C . PHE A 1 184 ? -2.244 19.781 -6.732 1.00 85.88 184 PHE A C 1
ATOM 1474 O O . PHE A 1 184 ? -2.411 18.902 -5.889 1.00 85.88 184 PHE A O 1
ATOM 1481 N N . CYS A 1 185 ? -3.163 20.044 -7.669 1.00 88.62 185 CYS A N 1
ATOM 1482 C CA . CYS A 1 185 ? -4.454 19.351 -7.744 1.00 88.62 185 CYS A CA 1
ATOM 1483 C C . CYS A 1 185 ? -4.294 17.841 -7.953 1.00 88.62 185 CYS A C 1
ATOM 1485 O O . CYS A 1 185 ? -4.951 17.057 -7.270 1.00 88.62 185 CYS A O 1
ATOM 1487 N N . PHE A 1 186 ? -3.386 17.424 -8.843 1.00 88.94 186 PHE A N 1
ATOM 1488 C CA . PHE A 1 186 ? -3.110 16.007 -9.074 1.00 88.94 186 PHE A CA 1
ATOM 1489 C C . PHE A 1 186 ? -2.554 15.346 -7.811 1.00 88.94 186 PHE A C 1
ATOM 1491 O O . PHE A 1 186 ? -3.038 14.299 -7.389 1.00 88.94 186 PHE A O 1
ATOM 1498 N N . LYS A 1 187 ? -1.587 15.991 -7.147 1.00 88.62 187 LYS A N 1
ATOM 1499 C CA . LYS A 1 187 ? -1.027 15.492 -5.885 1.00 88.62 187 LYS A CA 1
ATOM 1500 C C . LYS A 1 187 ? -2.102 15.320 -4.807 1.00 88.62 187 LYS A C 1
ATOM 1502 O O . LYS A 1 187 ? -2.136 14.283 -4.143 1.00 88.62 187 LYS A O 1
ATOM 1507 N N . SER A 1 188 ? -2.977 16.310 -4.644 1.00 89.56 188 SER A N 1
ATOM 1508 C CA . SER A 1 188 ? -4.082 16.253 -3.682 1.00 89.56 188 SER A CA 1
ATOM 1509 C C . SER A 1 188 ? -5.075 15.144 -4.027 1.00 89.56 188 SER A C 1
ATOM 1511 O O . SER A 1 188 ? -5.479 14.400 -3.140 1.00 89.56 188 SER A O 1
ATOM 1513 N N . TRP A 1 189 ? -5.399 14.953 -5.306 1.00 90.31 189 TRP A N 1
ATOM 1514 C CA . TRP A 1 189 ? -6.276 13.872 -5.764 1.00 90.31 189 TRP A CA 1
ATOM 1515 C C . TRP A 1 189 ? -5.708 12.478 -5.473 1.00 90.31 189 TRP A C 1
ATOM 1517 O O . TRP A 1 189 ? -6.409 11.617 -4.941 1.00 90.31 189 TRP A O 1
ATOM 1527 N N . VAL A 1 190 ? -4.418 12.266 -5.748 1.00 89.69 190 VAL A N 1
ATOM 1528 C CA . VAL A 1 190 ? -3.722 11.013 -5.411 1.00 89.69 190 VAL A CA 1
ATOM 1529 C C . VAL A 1 190 ? -3.710 10.785 -3.900 1.00 89.69 190 VAL A C 1
ATOM 1531 O O . VAL A 1 190 ? -3.925 9.662 -3.445 1.00 89.69 190 VAL A O 1
ATO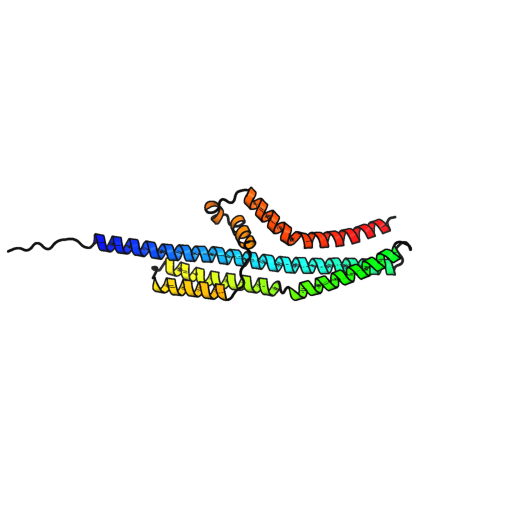M 1534 N N . CYS A 1 191 ? -3.515 11.846 -3.112 1.00 89.62 191 CYS A N 1
ATOM 1535 C CA . CYS A 1 191 ? -3.586 11.777 -1.654 1.00 89.62 191 CYS A CA 1
ATOM 1536 C C . CYS A 1 191 ? -4.985 11.365 -1.170 1.00 89.62 191 CYS A C 1
ATOM 1538 O O . CYS A 1 191 ? -5.094 10.469 -0.339 1.00 89.62 191 CYS A O 1
ATOM 1540 N N . VAL A 1 192 ? -6.051 11.946 -1.733 1.00 90.94 192 VAL A N 1
ATOM 1541 C CA . VAL A 1 192 ? -7.442 11.584 -1.411 1.00 90.94 192 VAL A CA 1
ATOM 1542 C C . VAL A 1 192 ? -7.731 10.128 -1.775 1.00 90.94 192 VAL A C 1
ATOM 1544 O O . VAL A 1 192 ? -8.268 9.398 -0.948 1.00 90.94 192 VAL A O 1
ATOM 1547 N N . LYS A 1 193 ? -7.327 9.661 -2.964 1.00 90.38 193 LYS A N 1
ATOM 1548 C CA . LYS A 1 193 ? -7.467 8.242 -3.335 1.00 90.38 193 LYS A CA 1
ATOM 1549 C C . LYS A 1 193 ? -6.741 7.325 -2.355 1.00 90.38 193 LYS A C 1
ATOM 1551 O O . LYS A 1 193 ? -7.310 6.330 -1.917 1.00 90.38 193 LYS A O 1
ATOM 1556 N N . ALA A 1 194 ? -5.496 7.658 -2.008 1.00 88.88 194 ALA A N 1
ATOM 1557 C CA . ALA A 1 194 ? -4.732 6.891 -1.034 1.00 88.88 194 ALA A CA 1
ATOM 1558 C C . ALA A 1 194 ? -5.439 6.882 0.327 1.00 88.88 194 ALA A C 1
ATOM 1560 O O . ALA A 1 194 ? -5.582 5.826 0.927 1.00 88.88 194 ALA A O 1
ATOM 1561 N N . PHE A 1 195 ? -5.948 8.027 0.779 1.00 89.44 195 PHE A N 1
ATOM 1562 C CA . PHE A 1 195 ? -6.697 8.141 2.024 1.00 89.44 195 PHE A CA 1
ATOM 1563 C C . PHE A 1 195 ? -7.966 7.280 2.031 1.00 89.44 195 PHE A C 1
ATOM 1565 O O . PHE A 1 195 ? -8.194 6.552 2.992 1.00 89.44 195 PHE A O 1
ATOM 1572 N N . LEU A 1 196 ? -8.747 7.285 0.946 1.00 89.44 196 LEU A N 1
ATOM 1573 C CA . LEU A 1 196 ? -9.951 6.457 0.817 1.00 89.44 196 LEU A CA 1
ATOM 1574 C C . LEU A 1 196 ? -9.652 4.956 0.935 1.00 89.44 196 LEU A C 1
ATOM 1576 O O . LEU A 1 196 ? -10.448 4.229 1.519 1.00 89.44 196 LEU A O 1
ATOM 1580 N N . VAL A 1 197 ? -8.494 4.500 0.445 1.00 87.56 197 VAL A N 1
ATOM 1581 C CA . VAL A 1 197 ? -8.057 3.098 0.579 1.00 87.56 197 VAL A CA 1
ATOM 1582 C C . VAL A 1 197 ? -7.784 2.707 2.036 1.00 87.56 197 VAL A C 1
ATOM 1584 O O . VAL A 1 197 ? -7.885 1.527 2.363 1.00 87.56 197 VAL A O 1
ATOM 1587 N N . TYR A 1 198 ? -7.440 3.658 2.911 1.00 89.00 198 TYR A N 1
ATOM 1588 C CA . TYR A 1 198 ? -7.126 3.380 4.319 1.00 89.00 198 TYR A CA 1
ATOM 1589 C C . TYR A 1 198 ? -8.197 3.845 5.313 1.00 89.00 198 TYR A C 1
ATOM 1591 O O . TYR A 1 198 ? -8.099 3.536 6.502 1.00 89.00 198 TYR A O 1
ATOM 1599 N N . TRP A 1 199 ? -9.210 4.581 4.852 1.00 88.69 199 TRP A N 1
ATOM 1600 C CA . TRP A 1 199 ? -10.210 5.215 5.712 1.00 88.69 199 TRP A CA 1
ATOM 1601 C C . TRP A 1 199 ? -10.952 4.218 6.603 1.00 88.69 199 TRP A C 1
ATOM 1603 O O . TRP A 1 199 ? -11.183 4.507 7.775 1.00 88.69 199 TRP A O 1
ATOM 1613 N N . HIS A 1 200 ? -11.289 3.029 6.094 1.00 84.38 200 HIS A N 1
ATOM 1614 C CA . HIS A 1 200 ? -12.012 2.032 6.886 1.00 84.38 200 HIS A CA 1
ATOM 1615 C C . HIS A 1 200 ? -11.188 1.519 8.073 1.00 84.38 200 HIS A C 1
ATOM 1617 O O . HIS A 1 200 ? -11.749 1.364 9.153 1.00 84.38 200 HIS A O 1
ATOM 1623 N N . TYR A 1 201 ? -9.869 1.336 7.931 1.00 86.94 201 TYR A N 1
ATOM 1624 C CA . TYR A 1 201 ? -9.003 0.962 9.061 1.00 86.94 201 TYR A CA 1
ATOM 1625 C C . TYR A 1 201 ? -8.973 2.059 10.130 1.00 86.94 201 TYR A C 1
ATOM 1627 O O . TYR A 1 201 ? -9.090 1.772 11.320 1.00 86.94 201 TYR A O 1
ATOM 1635 N N . LEU A 1 202 ? -8.866 3.325 9.707 1.00 86.38 202 LEU A N 1
ATOM 1636 C CA . LEU A 1 202 ? -8.896 4.467 10.622 1.00 86.38 202 LEU A CA 1
ATOM 1637 C C . LEU A 1 202 ? -10.238 4.541 11.361 1.00 86.38 202 LEU A C 1
ATOM 1639 O O . LEU A 1 202 ? -10.259 4.728 12.574 1.00 86.38 202 LEU A O 1
ATOM 1643 N N . PHE A 1 203 ? -11.345 4.357 10.640 1.00 88.50 203 PHE A N 1
ATOM 1644 C CA . PHE A 1 203 ? -12.689 4.363 11.207 1.00 88.50 203 PHE A CA 1
ATOM 1645 C C . PHE A 1 203 ? -12.862 3.280 12.280 1.00 88.50 203 PHE A C 1
ATOM 1647 O O . PHE A 1 203 ? -13.301 3.592 13.385 1.00 88.50 203 PHE A O 1
ATOM 1654 N N . PHE A 1 204 ? -12.464 2.033 12.002 1.00 86.00 204 PHE A N 1
ATOM 1655 C CA . PHE A 1 204 ? -12.559 0.948 12.986 1.00 86.00 204 PHE A CA 1
ATOM 1656 C C . PHE A 1 204 ? -11.628 1.153 14.187 1.00 86.00 204 PHE A C 1
ATOM 1658 O O . PHE A 1 204 ? -12.044 0.917 15.321 1.00 86.00 204 PHE A O 1
ATOM 1665 N N . MET A 1 205 ? -10.406 1.656 13.976 1.00 85.38 205 MET A N 1
ATOM 1666 C CA . MET A 1 205 ? -9.519 2.007 15.089 1.00 85.38 205 MET A CA 1
ATOM 1667 C C . MET A 1 205 ? -10.118 3.112 15.967 1.00 85.38 205 MET A C 1
ATOM 1669 O O . MET A 1 205 ? -10.165 2.955 17.186 1.00 85.38 205 MET A O 1
ATOM 1673 N N . LEU A 1 206 ? -10.634 4.193 15.379 1.00 87.81 206 LEU A N 1
ATOM 1674 C CA . LEU A 1 206 ? -11.274 5.271 16.139 1.00 87.81 206 LEU A CA 1
ATOM 1675 C C . LEU A 1 206 ? -12.508 4.781 16.898 1.00 87.81 206 LEU A C 1
ATOM 1677 O O . LEU A 1 206 ? -12.678 5.145 18.057 1.00 87.81 206 LEU A O 1
ATOM 1681 N N . LEU A 1 207 ? -13.326 3.922 16.283 1.00 86.00 207 LEU A N 1
ATOM 1682 C CA . LEU A 1 207 ? -14.486 3.321 16.939 1.00 86.00 207 LEU A CA 1
ATOM 1683 C C . LEU A 1 207 ? -14.075 2.492 18.166 1.00 86.00 207 LEU A C 1
ATOM 1685 O O . LEU A 1 207 ? -14.704 2.610 19.215 1.00 86.00 207 LEU A O 1
ATOM 1689 N N . SER A 1 208 ? -12.998 1.705 18.060 1.00 82.50 208 SER A N 1
ATOM 1690 C CA . SER A 1 208 ? -12.478 0.902 19.177 1.00 82.50 208 SER A CA 1
ATOM 1691 C C . SER A 1 208 ? -11.992 1.766 20.347 1.00 82.50 208 SER A C 1
ATOM 1693 O O . SER A 1 208 ? -12.316 1.490 21.502 1.00 82.50 208 SER A O 1
ATOM 1695 N N . VAL A 1 209 ? -11.284 2.862 20.053 1.00 84.50 209 VAL A N 1
ATOM 1696 C CA . VAL A 1 209 ? -10.771 3.792 21.070 1.00 84.50 209 VAL A CA 1
ATOM 1697 C C . VAL A 1 209 ? -11.908 4.600 21.691 1.00 84.50 209 VAL A C 1
ATOM 1699 O O . VAL A 1 209 ? -11.937 4.780 22.904 1.00 84.50 209 VAL A O 1
ATOM 1702 N N . ALA A 1 210 ? -12.869 5.056 20.885 1.00 84.50 210 ALA A N 1
ATOM 1703 C CA . ALA A 1 210 ? -14.045 5.771 21.371 1.00 84.50 210 ALA A CA 1
ATOM 1704 C C . ALA A 1 210 ? -14.909 4.885 22.277 1.00 84.50 210 ALA A C 1
ATOM 1706 O O . ALA A 1 210 ? -15.385 5.360 23.306 1.00 84.50 210 ALA A O 1
ATOM 1707 N N . GLY A 1 211 ? -15.057 3.597 21.941 1.00 77.38 211 GLY A N 1
ATOM 1708 C CA . GLY A 1 211 ? -15.721 2.621 22.804 1.00 77.38 211 GLY A CA 1
ATOM 1709 C C . GLY A 1 211 ? -15.045 2.514 24.171 1.00 77.38 211 GLY A C 1
ATOM 1710 O O . GLY A 1 211 ? -15.716 2.614 25.192 1.00 77.38 211 GLY A O 1
ATOM 1711 N N . LEU A 1 212 ? -13.713 2.409 24.200 1.00 75.50 212 LEU A N 1
ATOM 1712 C CA . LEU A 1 212 ? -12.934 2.394 25.444 1.00 75.50 212 LEU A CA 1
ATOM 1713 C C . LEU A 1 212 ? -13.023 3.712 26.235 1.00 75.50 212 LEU A C 1
ATOM 1715 O O . LEU A 1 212 ? -13.105 3.692 27.460 1.00 75.50 212 LEU A O 1
ATOM 1719 N N . ALA A 1 213 ? -13.028 4.859 25.556 1.00 80.38 213 ALA A N 1
ATOM 1720 C CA . ALA A 1 213 ? -13.131 6.166 26.204 1.00 80.38 213 ALA A CA 1
ATOM 1721 C C . ALA A 1 213 ? -14.523 6.414 26.806 1.00 80.38 213 ALA A C 1
ATOM 1723 O O . ALA A 1 213 ? -14.626 6.939 27.912 1.00 80.38 213 ALA A O 1
ATOM 1724 N N . TRP A 1 214 ? -15.590 6.014 26.105 1.00 78.38 214 TRP A N 1
ATOM 1725 C CA . TRP A 1 214 ? -16.962 6.110 26.613 1.00 78.38 214 TRP A CA 1
ATOM 1726 C C . TRP A 1 214 ? -17.138 5.323 27.912 1.00 78.38 214 TRP A C 1
ATOM 1728 O O . TRP A 1 214 ? -17.742 5.821 28.856 1.00 78.38 214 TRP A O 1
ATOM 1738 N N . ILE A 1 215 ? -16.540 4.134 27.985 1.00 68.19 215 ILE A N 1
ATOM 1739 C CA . ILE A 1 215 ? -16.498 3.327 29.205 1.00 68.19 215 ILE A CA 1
ATOM 1740 C C . ILE A 1 215 ? -15.793 4.070 30.345 1.00 68.19 215 ILE A C 1
ATOM 1742 O O . ILE A 1 215 ? -16.314 4.107 31.453 1.00 68.19 215 ILE A O 1
ATOM 1746 N N . GLY A 1 216 ? -14.620 4.660 30.084 1.00 69.50 216 GLY A N 1
ATOM 1747 C CA . GLY A 1 216 ? -13.887 5.420 31.100 1.00 69.50 216 GLY A CA 1
ATOM 1748 C C . GLY A 1 216 ? -14.711 6.584 31.656 1.00 69.50 216 GLY A C 1
ATOM 1749 O O . GLY A 1 216 ? -14.737 6.798 32.859 1.00 69.50 216 GLY A O 1
ATOM 1750 N N . LEU A 1 217 ? -15.461 7.278 30.797 1.00 72.06 217 LEU A N 1
ATOM 1751 C CA . LEU A 1 217 ? -16.374 8.343 31.224 1.00 72.06 217 LEU A CA 1
ATOM 1752 C C . LEU A 1 217 ? -17.602 7.821 31.982 1.00 72.06 217 LEU A C 1
ATOM 1754 O O . LEU A 1 217 ? -18.102 8.513 32.860 1.00 72.06 217 LEU A O 1
ATOM 1758 N N . ALA A 1 218 ? -18.088 6.620 31.661 1.00 64.19 218 ALA A N 1
ATOM 1759 C CA . ALA A 1 218 ? -19.174 5.974 32.397 1.00 64.19 218 ALA A CA 1
ATOM 1760 C C . ALA A 1 218 ? -18.747 5.491 33.797 1.00 64.19 218 ALA A C 1
ATOM 1762 O O . ALA A 1 218 ? -19.610 5.187 34.610 1.00 64.19 218 ALA A O 1
ATOM 1763 N N . PHE A 1 219 ? -17.440 5.416 34.071 1.00 62.03 219 PHE A N 1
ATOM 1764 C CA . PHE A 1 219 ? -16.885 5.050 35.374 1.00 62.03 219 PHE A CA 1
ATOM 1765 C C . PHE A 1 219 ? -16.834 6.224 36.367 1.00 62.03 219 PHE A C 1
ATOM 1767 O O . PHE A 1 219 ? -16.953 6.013 37.569 1.00 62.03 219 PHE A O 1
ATOM 1774 N N . ASP A 1 220 ? -16.664 7.453 35.868 1.00 56.75 220 ASP A N 1
ATOM 1775 C CA . ASP A 1 220 ? -16.567 8.673 36.687 1.00 56.75 220 ASP A CA 1
ATOM 1776 C C . ASP A 1 220 ? -17.943 9.291 37.040 1.00 56.75 220 ASP A C 1
ATOM 1778 O O . ASP A 1 220 ? -17.997 10.337 37.695 1.00 56.75 220 ASP A O 1
ATOM 1782 N N . GLY A 1 221 ? -19.045 8.686 36.575 1.00 46.88 221 GLY A N 1
ATOM 1783 C CA . GLY A 1 221 ? -20.423 9.186 36.699 1.00 46.88 221 GLY A CA 1
ATOM 1784 C C . GLY A 1 221 ? -21.296 8.434 37.694 1.00 46.88 221 GLY A C 1
ATOM 1785 O O . GLY A 1 221 ? -21.074 7.222 37.898 1.00 46.88 221 GLY A O 1
#